Protein AF-A0A076PVE0-F1 (afdb_monomer_lite)

Foldseek 3Di:
DVVVVVVVVVVVVVVVCVVCVVVVVVVVVVVVVVLVVVVVVLVVVVVVVVVVVVCCVPPVVVVLVVLLVCLQVQQDPVQLQVQLVVQLVVLVVVVVVVVVVVCVVCVVVVHDCPDPVNVCVVVVPPCVVVSVVSSNVRSVVRSVVSVVVSVVSNVVSVVVVVVVVVVVVVVVVVVVVSVVVVVVSVVVVVVVVVVVVVPD

Radius of gyration: 41.74 Å; chains: 1; bounding box: 79×34×126 Å

Structure (mmCIF, N/CA/C/O backbone):
data_AF-A0A076PVE0-F1
#
_entry.id   AF-A0A076PVE0-F1
#
loop_
_atom_site.group_PDB
_atom_site.id
_atom_site.type_symbol
_atom_site.label_atom_id
_atom_site.label_alt_id
_atom_site.label_comp_id
_atom_site.label_asym_id
_atom_site.label_entity_id
_atom_site.label_seq_id
_atom_site.pdbx_PDB_ins_code
_atom_site.Cartn_x
_atom_site.Cartn_y
_atom_site.Cartn_z
_atom_site.occupancy
_atom_site.B_iso_or_equiv
_atom_site.auth_seq_id
_atom_site.auth_comp_id
_atom_site.auth_asym_id
_atom_site.auth_atom_id
_atom_site.pdbx_PDB_model_num
ATOM 1 N N . MET A 1 1 ? -50.515 22.140 71.729 1.00 60.06 1 MET A N 1
ATOM 2 C CA . MET A 1 1 ? -50.534 22.616 70.326 1.00 60.06 1 MET A CA 1
ATOM 3 C C . MET A 1 1 ? -49.451 21.972 69.470 1.00 60.06 1 MET A C 1
ATOM 5 O O . MET A 1 1 ? -49.819 21.307 68.517 1.00 60.06 1 MET A O 1
ATOM 9 N N . GLN A 1 2 ? -48.157 22.068 69.806 1.00 61.44 2 GLN A N 1
ATOM 10 C CA . GLN A 1 2 ? -47.077 21.514 68.963 1.00 61.44 2 GLN A CA 1
ATOM 11 C C . GLN A 1 2 ? -47.205 20.000 68.696 1.00 61.44 2 GLN A C 1
ATOM 13 O O . GLN A 1 2 ? -47.213 19.596 67.544 1.00 61.44 2 GLN A O 1
ATOM 18 N N . ALA A 1 3 ? -47.427 19.178 69.730 1.00 69.31 3 ALA A N 1
ATOM 19 C CA . ALA A 1 3 ? -47.548 17.718 69.590 1.00 69.31 3 ALA A CA 1
ATOM 20 C C . ALA A 1 3 ? -48.810 17.236 68.836 1.00 69.31 3 ALA A C 1
ATOM 22 O O . ALA A 1 3 ? -48.834 16.120 68.322 1.00 69.31 3 ALA A O 1
ATOM 23 N N . GLN A 1 4 ? -49.862 18.059 68.779 1.00 69.12 4 GLN A N 1
ATOM 24 C CA . GLN A 1 4 ? -51.090 17.760 68.030 1.00 69.12 4 GLN A CA 1
ATOM 25 C C . GLN A 1 4 ? -50.896 18.038 66.541 1.00 69.12 4 GLN A C 1
ATOM 27 O O . GLN A 1 4 ? -51.183 17.166 65.730 1.00 69.12 4 GLN A O 1
ATOM 32 N N . LEU A 1 5 ? -50.279 19.176 66.210 1.00 75.81 5 LEU A N 1
ATOM 33 C CA . LEU A 1 5 ? -49.866 19.497 64.845 1.00 75.81 5 LEU A CA 1
ATOM 34 C C . LEU A 1 5 ? -48.905 18.431 64.289 1.00 75.81 5 LEU A C 1
ATOM 36 O O . LEU A 1 5 ? -49.019 18.032 63.136 1.00 75.81 5 LEU A O 1
ATOM 40 N N . SER A 1 6 ? -47.995 17.916 65.126 1.00 68.94 6 SER A N 1
ATOM 41 C CA . SER A 1 6 ? -47.096 16.817 64.748 1.00 68.94 6 SER A CA 1
ATOM 42 C C . SER A 1 6 ? -47.841 15.522 64.411 1.00 68.94 6 SER A C 1
ATOM 44 O O . SER A 1 6 ? -47.448 14.818 63.486 1.00 68.94 6 SER A O 1
ATOM 46 N N . LYS A 1 7 ? -48.908 15.190 65.151 1.00 73.44 7 LYS A N 1
ATOM 47 C CA . LYS A 1 7 ? -49.738 14.009 64.867 1.00 73.44 7 LYS A CA 1
ATOM 48 C C . LYS A 1 7 ? -50.552 14.183 63.589 1.00 73.44 7 LYS A C 1
ATOM 50 O O . LYS A 1 7 ? -50.554 13.281 62.763 1.00 73.44 7 LYS A O 1
ATOM 55 N N . GLU A 1 8 ? -51.174 15.343 63.404 1.00 76.94 8 GLU A N 1
ATOM 56 C CA . GLU A 1 8 ? -51.959 15.649 62.202 1.00 76.94 8 GLU A CA 1
ATOM 57 C C . GLU A 1 8 ? -51.092 15.642 60.938 1.00 76.94 8 GLU A C 1
ATOM 59 O O . GLU A 1 8 ? -51.493 15.084 59.920 1.00 76.94 8 GLU A O 1
ATOM 64 N N . GLN A 1 9 ? -49.867 16.172 61.013 1.00 68.50 9 GLN A N 1
ATOM 65 C CA . GLN A 1 9 ? -48.909 16.082 59.908 1.00 68.50 9 GLN A CA 1
ATOM 66 C C . GLN A 1 9 ? -48.500 14.638 59.598 1.00 68.50 9 GLN A C 1
ATOM 68 O O . GLN A 1 9 ? -48.380 14.278 58.429 1.00 68.50 9 GLN A O 1
ATOM 73 N N . LEU A 1 10 ? -48.296 13.804 60.621 1.00 76.88 10 LEU A N 1
ATOM 74 C CA . LEU A 1 10 ? -47.936 12.398 60.435 1.00 76.88 10 LEU A CA 1
ATOM 75 C C . LEU A 1 10 ? -49.085 11.593 59.808 1.00 76.88 10 LEU A C 1
ATOM 77 O O . LEU A 1 10 ? -48.848 10.758 58.938 1.00 76.88 10 LEU A O 1
ATOM 81 N N . ASP A 1 11 ? -50.321 11.831 60.243 1.00 81.69 11 ASP A N 1
ATOM 82 C CA . ASP A 1 11 ? -51.493 11.127 59.721 1.00 81.69 11 ASP A CA 1
ATOM 83 C C . ASP A 1 11 ? -51.826 11.575 58.292 1.00 81.69 11 ASP A C 1
ATOM 85 O O . ASP A 1 11 ? -52.082 10.726 57.438 1.00 81.69 11 ASP A O 1
ATOM 89 N N . TRP A 1 12 ? -51.685 12.870 57.983 1.00 79.75 12 TRP A N 1
ATOM 90 C CA . TRP A 1 12 ? -51.752 13.372 56.608 1.00 79.75 12 TRP A CA 1
ATOM 91 C C . TRP A 1 12 ? -50.670 12.745 55.719 1.00 79.75 12 TRP A C 1
ATOM 93 O O . TRP A 1 12 ? -50.964 12.278 54.619 1.00 79.75 12 TRP A O 1
ATOM 103 N N . ALA A 1 13 ? -49.431 12.647 56.213 1.00 72.12 13 ALA A N 1
ATOM 104 C CA . ALA A 1 13 ? -48.346 12.003 55.479 1.00 72.12 13 ALA A CA 1
ATOM 105 C C . ALA A 1 13 ? -48.643 10.521 55.195 1.00 72.12 13 ALA A C 1
ATOM 107 O O . ALA A 1 13 ? -48.437 10.069 54.073 1.00 72.12 13 ALA A O 1
ATOM 108 N N . LYS A 1 14 ? -49.171 9.765 56.168 1.00 78.69 14 LYS A N 1
ATOM 109 C CA . LYS A 1 14 ? -49.576 8.360 55.969 1.00 78.69 14 LYS A CA 1
ATOM 110 C C . LYS A 1 14 ? -50.716 8.216 54.965 1.00 78.69 14 LYS A C 1
ATOM 112 O O . LYS A 1 14 ? -50.695 7.276 54.174 1.00 78.69 14 LYS A O 1
ATOM 117 N N . GLN A 1 15 ? -51.689 9.125 54.994 1.00 80.81 15 GLN A N 1
ATOM 118 C CA . GLN A 1 15 ? -52.811 9.119 54.061 1.00 80.81 15 GLN A CA 1
ATOM 119 C C . GLN A 1 15 ? -52.330 9.365 52.626 1.00 80.81 15 GLN A C 1
ATOM 121 O O . GLN A 1 15 ? -52.561 8.521 51.765 1.00 80.81 15 GLN A O 1
ATOM 126 N N . ILE A 1 16 ? -51.570 10.440 52.393 1.00 75.19 16 ILE A N 1
ATOM 127 C CA . ILE A 1 16 ? -50.972 10.750 51.083 1.00 75.19 16 ILE A CA 1
ATOM 128 C C . ILE A 1 16 ? -50.079 9.597 50.610 1.00 75.19 16 ILE A C 1
ATOM 130 O O . ILE A 1 16 ? -50.076 9.229 49.437 1.00 75.19 16 ILE A O 1
ATOM 134 N N . TYR A 1 17 ? -49.321 8.989 51.522 1.00 74.88 17 TYR A N 1
ATOM 135 C CA . TYR A 1 17 ? -48.465 7.853 51.211 1.00 74.88 17 TYR A CA 1
ATOM 136 C C . TYR A 1 17 ? -49.270 6.627 50.753 1.00 74.88 17 TYR A C 1
ATOM 138 O O . TYR A 1 17 ? -48.877 5.961 49.796 1.00 74.88 17 TYR A O 1
ATOM 146 N N . GLY A 1 18 ? -50.397 6.335 51.405 1.00 77.50 18 GLY A N 1
ATOM 147 C CA . GLY A 1 18 ? -51.324 5.286 50.980 1.00 77.50 18 GLY A CA 1
ATOM 148 C C . GLY A 1 18 ? -51.983 5.597 49.634 1.00 77.50 18 GLY A C 1
ATOM 149 O O . GLY A 1 18 ? -51.983 4.746 48.752 1.00 77.50 18 GLY A O 1
ATOM 150 N N . GLU A 1 19 ? -52.474 6.825 49.450 1.00 78.88 19 GLU A N 1
ATOM 151 C CA . GLU A 1 19 ? -53.149 7.280 48.222 1.00 78.88 19 GLU A CA 1
ATOM 152 C C . GLU A 1 19 ? -52.217 7.279 46.999 1.00 78.88 19 GLU A C 1
ATOM 154 O O . GLU A 1 19 ? -52.630 6.931 45.898 1.00 78.88 19 GLU A O 1
ATOM 159 N N . THR A 1 20 ? -50.935 7.593 47.191 1.00 78.38 20 THR A N 1
ATOM 160 C CA . THR A 1 20 ? -49.922 7.611 46.117 1.00 78.38 20 THR A CA 1
ATOM 161 C C . THR A 1 20 ? -49.193 6.275 45.940 1.00 78.38 20 THR A C 1
ATOM 163 O O . THR A 1 20 ? -48.214 6.196 45.194 1.00 78.38 20 THR A O 1
ATOM 166 N N . ALA A 1 21 ? -49.599 5.209 46.641 1.00 78.81 21 ALA A N 1
ATOM 167 C CA . ALA A 1 21 ? -48.920 3.913 46.568 1.00 78.81 21 ALA A CA 1
ATOM 168 C C . ALA A 1 21 ? -48.892 3.349 45.134 1.00 78.81 21 ALA A C 1
ATOM 170 O O . ALA A 1 21 ? -47.836 2.911 44.670 1.00 78.81 21 ALA A O 1
ATOM 171 N N . ASP A 1 22 ? -50.012 3.443 44.413 1.00 77.06 22 ASP A N 1
ATOM 172 C CA . ASP A 1 22 ? -50.137 2.948 43.037 1.00 77.06 22 ASP A CA 1
ATOM 173 C C . ASP A 1 22 ? -49.309 3.775 42.044 1.00 77.06 22 ASP A C 1
ATOM 175 O O . ASP A 1 22 ? -48.630 3.219 41.178 1.00 77.06 22 ASP A O 1
ATOM 179 N N . GLU A 1 23 ? -49.283 5.101 42.200 1.00 77.75 23 GLU A N 1
ATOM 180 C CA . GLU A 1 23 ? -48.459 5.992 41.372 1.00 77.75 23 GLU A CA 1
ATOM 181 C C . GLU A 1 23 ? -46.964 5.708 41.555 1.00 77.75 23 GLU A C 1
ATOM 183 O O . GLU A 1 23 ? -46.205 5.666 40.583 1.00 77.75 23 GLU A O 1
ATOM 188 N N . ARG A 1 24 ? -46.528 5.440 42.792 1.00 77.19 24 ARG A N 1
ATOM 189 C CA . ARG A 1 24 ? -45.136 5.075 43.094 1.00 77.19 24 ARG A CA 1
ATOM 190 C C . ARG A 1 24 ? -44.776 3.693 42.557 1.00 77.19 24 ARG A C 1
ATOM 192 O O . ARG A 1 24 ? -43.669 3.512 42.040 1.00 77.19 24 ARG A O 1
ATOM 199 N N . ALA A 1 25 ? -45.699 2.734 42.620 1.00 77.38 25 ALA A N 1
ATOM 200 C CA . ALA A 1 25 ? -45.525 1.425 41.996 1.00 77.38 25 ALA A CA 1
ATOM 201 C C . ALA A 1 25 ? -45.400 1.544 40.464 1.00 77.38 25 ALA A C 1
ATOM 203 O O . ALA A 1 25 ? -44.485 0.964 39.873 1.00 77.38 25 ALA A O 1
ATOM 204 N N . ALA A 1 26 ? -46.245 2.359 39.824 1.00 75.50 26 ALA A N 1
ATOM 205 C CA . ALA A 1 26 ? -46.180 2.634 38.390 1.00 75.50 26 ALA A CA 1
ATOM 206 C C . ALA A 1 26 ? -44.875 3.345 37.991 1.00 75.50 26 ALA A C 1
ATOM 208 O O . ALA A 1 26 ? -44.224 2.939 37.025 1.00 75.50 26 ALA A O 1
ATOM 209 N N . ALA A 1 27 ? -44.444 4.350 38.758 1.00 71.44 27 ALA A N 1
ATOM 210 C CA . ALA A 1 27 ? -43.181 5.050 38.532 1.00 71.44 27 ALA A CA 1
ATOM 211 C C . ALA A 1 27 ? -41.973 4.104 38.646 1.00 71.44 27 ALA A C 1
ATOM 213 O O . ALA A 1 27 ? -41.083 4.134 37.795 1.00 71.44 27 ALA A O 1
ATOM 214 N N . THR A 1 28 ? -41.975 3.209 39.639 1.00 77.00 28 THR A N 1
ATOM 215 C CA . THR A 1 28 ? -40.928 2.188 39.813 1.00 77.00 28 THR A CA 1
ATOM 216 C C . THR A 1 28 ? -40.904 1.209 38.638 1.00 77.00 28 THR A C 1
ATOM 218 O O . THR A 1 28 ? -39.836 0.902 38.110 1.00 77.00 28 THR A O 1
ATOM 221 N N . ALA A 1 29 ? -42.070 0.763 38.164 1.00 77.00 29 ALA A N 1
ATOM 222 C CA . ALA A 1 29 ? -42.166 -0.130 37.011 1.00 77.00 29 ALA A CA 1
ATOM 223 C C . ALA A 1 29 ? -41.678 0.529 35.707 1.00 77.00 29 ALA A C 1
ATOM 225 O O . ALA A 1 29 ? -41.037 -0.125 34.881 1.00 77.00 29 ALA A O 1
ATOM 226 N N . ILE A 1 30 ? -41.955 1.823 35.509 1.00 80.06 30 ILE A N 1
ATOM 227 C CA . ILE A 1 30 ? -41.429 2.592 34.371 1.00 80.06 30 ILE A CA 1
ATOM 228 C C . ILE A 1 30 ? -39.907 2.728 34.485 1.00 80.06 30 ILE A C 1
ATOM 230 O O . ILE A 1 30 ? -39.206 2.495 33.500 1.00 80.06 30 ILE A O 1
ATOM 234 N N . ALA A 1 31 ? -39.389 3.042 35.674 1.00 72.31 31 ALA A N 1
ATOM 235 C CA . ALA A 1 31 ? -37.952 3.143 35.913 1.00 72.31 31 ALA A CA 1
ATOM 236 C C . ALA A 1 31 ? -37.221 1.814 35.640 1.00 72.31 31 ALA A C 1
ATOM 238 O O . ALA A 1 31 ? -36.185 1.826 34.976 1.00 72.31 31 ALA A O 1
ATOM 239 N N . ASP A 1 32 ? -37.781 0.672 36.060 1.00 76.31 32 ASP A N 1
ATOM 240 C CA . ASP A 1 32 ? -37.214 -0.656 35.775 1.00 76.31 32 ASP A CA 1
ATOM 241 C C . ASP A 1 32 ? -37.192 -0.945 34.266 1.00 76.31 32 ASP A C 1
ATOM 243 O O . ASP A 1 32 ? -36.170 -1.362 33.721 1.00 76.31 32 ASP A O 1
ATOM 247 N N . LYS A 1 33 ? -38.280 -0.635 33.545 1.00 76.62 33 LYS A N 1
ATOM 248 C CA . LYS A 1 33 ? -38.327 -0.776 32.077 1.00 76.62 33 LYS A CA 1
ATOM 249 C C . LYS A 1 33 ? -37.279 0.085 31.374 1.00 76.62 33 LYS A C 1
ATOM 251 O O . LYS A 1 33 ? -36.609 -0.399 30.464 1.00 76.62 33 LYS A O 1
ATOM 256 N N . VAL A 1 34 ? -37.125 1.343 31.787 1.00 79.56 34 VAL A N 1
ATOM 257 C CA . VAL A 1 34 ? -36.123 2.254 31.213 1.00 79.56 34 VAL A CA 1
ATOM 258 C C . VAL A 1 34 ? -34.711 1.749 31.506 1.00 79.56 34 VAL A C 1
ATOM 260 O O . VAL A 1 34 ? -33.887 1.701 30.596 1.00 79.56 34 VAL A O 1
ATOM 263 N N . SER A 1 35 ? -34.438 1.312 32.737 1.00 73.75 35 SER A N 1
ATOM 264 C CA . SER A 1 35 ? -33.134 0.761 33.117 1.00 73.75 35 SER A CA 1
ATOM 265 C C . SER A 1 35 ? -32.791 -0.500 32.315 1.00 73.75 35 SER A C 1
ATOM 267 O O . SER A 1 35 ? -31.699 -0.596 31.755 1.00 73.75 35 SER A O 1
ATOM 269 N N . ARG A 1 36 ? -33.746 -1.427 32.158 1.00 77.12 36 ARG A N 1
ATOM 270 C CA . ARG A 1 36 ? -33.589 -2.622 31.313 1.00 77.12 36 ARG A CA 1
ATOM 271 C C . ARG A 1 36 ? -33.319 -2.264 29.858 1.00 77.12 36 ARG A C 1
ATOM 273 O O . ARG A 1 36 ? -32.380 -2.795 29.277 1.00 77.12 36 ARG A O 1
ATOM 280 N N . SER A 1 37 ? -34.081 -1.328 29.294 1.00 75.62 37 SER A N 1
ATOM 281 C CA . SER A 1 37 ? -33.881 -0.867 27.916 1.00 75.62 37 SER A CA 1
ATOM 282 C C . SER A 1 37 ? -32.495 -0.239 27.715 1.00 75.62 37 SER A C 1
ATOM 284 O O . SER A 1 37 ? -31.833 -0.516 26.715 1.00 75.62 37 SER A O 1
ATOM 286 N N . GLN A 1 38 ? -32.008 0.543 28.683 1.00 72.69 38 GLN A N 1
ATOM 287 C CA . GLN A 1 38 ? -30.655 1.105 28.648 1.00 72.69 38 GLN A CA 1
ATOM 288 C C . GLN A 1 38 ? -29.572 0.019 28.731 1.00 72.69 38 GLN A C 1
ATOM 290 O O . GLN A 1 38 ? -28.587 0.086 27.995 1.00 72.69 38 GLN A O 1
ATOM 295 N N . LEU A 1 39 ? -29.753 -0.994 29.584 1.00 80.25 39 LEU A N 1
ATOM 296 C CA . LEU A 1 39 ? -28.833 -2.132 29.682 1.00 80.25 39 LEU A CA 1
ATOM 297 C C . LEU A 1 39 ? -28.822 -2.973 28.401 1.00 80.25 39 LEU A C 1
ATOM 299 O O . LEU A 1 39 ? -27.758 -3.369 27.933 1.00 80.25 39 LEU A O 1
ATOM 303 N N . GLU A 1 40 ? -29.982 -3.230 27.803 1.00 81.62 40 GLU A N 1
ATOM 304 C CA . GLU A 1 40 ? -30.092 -3.935 26.524 1.00 81.62 40 GLU A CA 1
ATOM 305 C C . GLU A 1 40 ? -29.401 -3.167 25.396 1.00 81.62 40 GLU A C 1
ATOM 307 O O . GLU A 1 40 ? -28.633 -3.760 24.635 1.00 81.62 40 GLU A O 1
ATOM 312 N N . ALA A 1 41 ? -29.599 -1.847 25.331 1.00 75.62 41 ALA A N 1
ATOM 313 C CA . ALA A 1 41 ? -28.915 -0.989 24.373 1.00 75.62 41 ALA A CA 1
ATOM 314 C C . ALA A 1 41 ? -27.388 -1.025 24.564 1.00 75.62 41 ALA A C 1
ATOM 316 O O . ALA A 1 41 ? -26.657 -1.193 23.588 1.00 75.62 41 ALA A O 1
ATOM 317 N N . GLN A 1 42 ? -26.897 -0.954 25.809 1.00 76.00 42 GLN A N 1
ATOM 318 C CA . GLN A 1 42 ? -25.465 -1.104 26.108 1.00 76.00 42 GLN A CA 1
ATOM 319 C C . GLN A 1 42 ? -24.931 -2.478 25.686 1.00 76.00 42 GLN A C 1
ATOM 321 O O . GLN A 1 42 ? -23.877 -2.570 25.059 1.00 76.00 42 GLN A O 1
ATOM 326 N N . ASN A 1 43 ? -25.663 -3.551 25.981 1.00 77.62 43 ASN A N 1
ATOM 327 C CA . ASN A 1 43 ? -25.267 -4.905 25.600 1.00 77.62 43 ASN A CA 1
ATOM 328 C C . ASN A 1 43 ? -25.205 -5.080 24.079 1.00 77.62 43 ASN A C 1
ATOM 330 O O . ASN A 1 43 ? -24.288 -5.729 23.574 1.00 77.62 43 ASN A O 1
ATOM 334 N N . LEU A 1 44 ? -26.152 -4.498 23.338 1.00 78.75 44 LEU A N 1
ATOM 335 C CA . LEU A 1 44 ? -26.131 -4.506 21.878 1.00 78.75 44 LEU A CA 1
ATOM 336 C C . LEU A 1 44 ? -24.928 -3.724 21.340 1.00 78.75 44 LEU A C 1
ATOM 338 O O . LEU A 1 44 ? -24.200 -4.247 20.498 1.00 78.75 44 LEU A O 1
ATOM 342 N N . GLN A 1 45 ? -24.681 -2.521 21.865 1.00 73.25 45 GLN A N 1
ATOM 343 C CA . GLN A 1 45 ? -23.524 -1.699 21.504 1.00 73.25 45 GLN A CA 1
ATOM 344 C C . GLN A 1 45 ? -22.211 -2.475 21.700 1.00 73.25 45 GLN A C 1
ATOM 346 O O . GLN A 1 45 ? -21.365 -2.4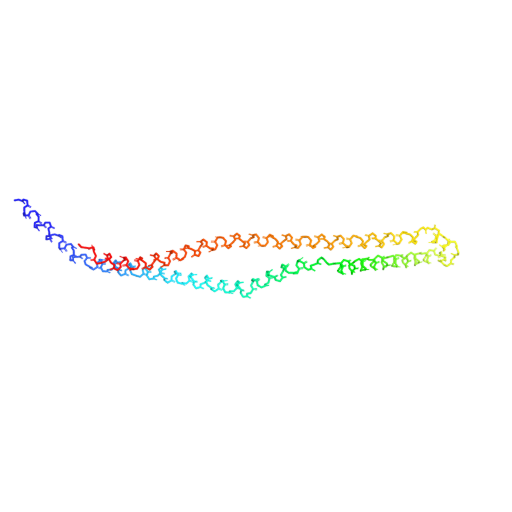94 20.807 1.00 73.25 45 GLN A O 1
ATOM 351 N N . ASN A 1 46 ? -22.071 -3.173 22.832 1.00 74.00 46 ASN A N 1
ATOM 352 C CA . ASN A 1 46 ? -20.895 -3.986 23.144 1.00 74.00 46 ASN A CA 1
ATOM 353 C C . ASN A 1 46 ? -20.721 -5.152 22.163 1.00 74.00 46 ASN A C 1
ATOM 355 O O . ASN A 1 46 ? -19.615 -5.385 21.681 1.00 74.00 46 ASN A O 1
ATOM 359 N N . LYS A 1 47 ? -21.807 -5.857 21.818 1.00 77.62 47 LYS A N 1
ATOM 360 C CA . LYS A 1 47 ? -21.769 -6.951 20.832 1.00 77.62 47 LYS A CA 1
ATOM 361 C C . LYS A 1 47 ? -21.368 -6.462 19.443 1.00 77.62 47 LYS A C 1
ATOM 363 O O . LYS A 1 47 ? -20.543 -7.096 18.795 1.00 77.62 47 LYS A O 1
ATOM 368 N N . VAL A 1 48 ? -21.926 -5.337 18.995 1.00 74.75 48 VAL A N 1
ATOM 369 C CA . VAL A 1 48 ? -21.578 -4.733 17.699 1.00 74.75 48 VAL A CA 1
ATOM 370 C C . VAL A 1 48 ? -20.113 -4.301 17.684 1.00 74.75 48 VAL A C 1
ATOM 372 O O . VAL A 1 48 ? -19.407 -4.574 16.716 1.00 74.75 48 VAL A O 1
ATOM 375 N N . ALA A 1 49 ? -19.631 -3.692 18.770 1.00 73.75 49 ALA A N 1
ATOM 376 C CA . ALA A 1 49 ? -18.227 -3.317 18.905 1.00 73.75 49 ALA A CA 1
ATOM 377 C C . ALA A 1 49 ? -17.295 -4.541 18.867 1.00 73.75 49 ALA A C 1
ATOM 379 O O . ALA A 1 49 ? -16.267 -4.506 18.192 1.00 73.75 49 ALA A O 1
ATOM 380 N N . GLN A 1 50 ? -17.667 -5.636 19.538 1.00 74.75 50 GLN A N 1
ATOM 381 C CA . GLN A 1 50 ? -16.896 -6.878 19.535 1.00 74.75 50 GLN A CA 1
ATOM 382 C C . GLN A 1 50 ? -16.854 -7.527 18.146 1.00 74.75 50 GLN A C 1
ATOM 384 O O . GLN A 1 50 ? -15.770 -7.843 17.662 1.00 74.75 50 GLN A O 1
ATOM 389 N N . ALA A 1 51 ? -18.001 -7.647 17.471 1.00 77.94 51 ALA A N 1
ATOM 390 C CA . ALA A 1 51 ? -18.068 -8.176 16.109 1.00 77.94 51 ALA A CA 1
ATOM 391 C C . ALA A 1 51 ? -17.250 -7.323 15.124 1.00 77.94 51 ALA A C 1
ATOM 393 O O . ALA A 1 51 ? -16.521 -7.856 14.290 1.00 77.94 51 ALA A O 1
ATOM 394 N N . GLY A 1 52 ? -17.309 -5.993 15.257 1.00 76.44 52 GLY A N 1
ATOM 395 C CA . GLY A 1 52 ? -16.483 -5.082 14.465 1.00 76.44 52 GLY A CA 1
ATOM 396 C C . GLY A 1 52 ? -14.983 -5.254 14.726 1.00 76.44 52 GLY A C 1
ATOM 397 O O . GLY A 1 52 ? -14.183 -5.195 13.794 1.00 76.44 52 GLY A O 1
ATOM 398 N N . TYR A 1 53 ? -14.584 -5.512 15.975 1.00 75.88 53 TYR A N 1
ATOM 399 C CA . TYR A 1 53 ? -13.190 -5.798 16.321 1.00 75.88 53 TYR A CA 1
ATOM 400 C C . TYR A 1 53 ? -12.711 -7.142 15.751 1.00 75.88 53 TYR A C 1
ATOM 402 O O . TYR A 1 53 ? -11.587 -7.246 15.253 1.00 75.88 53 TYR A O 1
ATOM 410 N N . GLU A 1 54 ? -13.558 -8.168 15.785 1.00 79.06 54 GLU A N 1
ATOM 411 C CA . GLU A 1 54 ? -13.269 -9.479 15.196 1.00 79.06 54 GLU A CA 1
ATOM 412 C C . GLU A 1 54 ? -13.116 -9.394 13.671 1.00 79.06 54 GLU A C 1
ATOM 414 O O . GLU A 1 54 ? -12.131 -9.897 13.127 1.00 79.06 54 GLU A O 1
ATOM 419 N N . ASP A 1 55 ? -14.010 -8.689 12.974 1.00 80.44 55 ASP A N 1
ATOM 420 C CA . ASP A 1 55 ? -13.894 -8.478 11.524 1.00 80.44 55 ASP A CA 1
ATOM 421 C C . ASP A 1 55 ? -12.655 -7.638 11.166 1.00 80.44 55 ASP A C 1
ATOM 423 O O . ASP A 1 55 ? -11.887 -7.977 10.261 1.00 80.44 55 ASP A O 1
ATOM 427 N N . TYR A 1 56 ? -12.364 -6.589 11.945 1.00 82.31 56 TYR A N 1
ATOM 428 C CA . TYR A 1 56 ? -11.133 -5.813 11.783 1.00 82.31 56 TYR A CA 1
ATOM 429 C C . TYR A 1 56 ? -9.879 -6.684 11.926 1.00 82.31 56 TYR A C 1
ATOM 431 O O . TYR A 1 56 ? -8.981 -6.631 11.084 1.00 82.31 56 TYR A O 1
ATOM 439 N N . THR A 1 57 ? -9.799 -7.501 12.976 1.00 80.31 57 THR A N 1
ATOM 440 C CA . THR A 1 57 ? -8.604 -8.309 13.261 1.00 80.31 57 THR A CA 1
ATOM 441 C C . THR A 1 57 ? -8.419 -9.489 12.310 1.00 80.31 57 THR A C 1
ATOM 443 O O . THR A 1 57 ? -7.270 -9.831 12.017 1.00 80.31 57 THR A O 1
ATOM 446 N N . SER A 1 58 ? -9.508 -10.085 11.819 1.00 84.06 58 SER A N 1
ATOM 447 C CA . SER A 1 58 ? -9.478 -11.251 10.928 1.00 84.06 58 SER A CA 1
ATOM 448 C C . SER A 1 58 ? -9.385 -10.889 9.444 1.00 84.06 58 SER A C 1
ATOM 450 O O . SER A 1 58 ? -8.652 -11.552 8.711 1.00 84.06 58 SER A O 1
ATOM 452 N N . THR A 1 59 ? -10.056 -9.823 9.004 1.00 84.44 59 THR A N 1
ATOM 453 C CA . THR A 1 59 ? -10.133 -9.441 7.588 1.00 84.44 59 THR A CA 1
ATOM 454 C C . THR A 1 59 ? -9.181 -8.288 7.276 1.00 84.44 59 THR A C 1
ATOM 456 O O . THR A 1 59 ? -8.232 -8.433 6.500 1.00 84.44 59 THR A O 1
ATOM 459 N N . TYR A 1 60 ? -9.401 -7.130 7.899 1.00 83.62 60 TYR A N 1
ATOM 460 C CA . TYR A 1 60 ? -8.760 -5.881 7.479 1.00 83.62 60 TYR A CA 1
ATOM 461 C C . TYR A 1 60 ? -7.300 -5.783 7.919 1.00 83.62 60 TYR A C 1
ATOM 463 O O . TYR A 1 60 ? -6.443 -5.412 7.119 1.00 83.62 60 TYR A O 1
ATOM 471 N N . ARG A 1 61 ? -6.973 -6.203 9.145 1.00 86.06 61 ARG A N 1
ATOM 472 C CA . ARG A 1 61 ? -5.604 -6.129 9.675 1.00 86.06 61 ARG A CA 1
ATOM 473 C C . ARG A 1 61 ? -4.611 -6.945 8.848 1.00 86.06 61 ARG A C 1
ATOM 475 O O . ARG A 1 61 ? -3.469 -6.528 8.666 1.00 86.06 61 ARG A O 1
ATOM 482 N N . LEU A 1 62 ? -5.032 -8.098 8.326 1.00 88.56 62 LEU A N 1
ATOM 483 C CA . LEU A 1 62 ? -4.188 -8.917 7.451 1.00 88.56 62 LEU A CA 1
ATOM 484 C C . LEU A 1 62 ? -3.945 -8.242 6.097 1.00 88.56 62 LEU A C 1
ATOM 486 O O . LEU A 1 62 ? -2.836 -8.316 5.568 1.00 88.56 62 LEU A O 1
ATOM 490 N N . LEU A 1 63 ? -4.956 -7.569 5.542 1.00 88.88 63 LEU A N 1
ATOM 491 C CA . LEU A 1 63 ? -4.809 -6.794 4.309 1.00 88.88 63 LEU A CA 1
ATOM 492 C C . LEU A 1 63 ? -3.864 -5.604 4.510 1.00 88.88 63 LEU A C 1
ATOM 494 O O . LEU A 1 63 ? -2.974 -5.398 3.689 1.00 88.88 63 LEU A O 1
ATOM 498 N N . GLU A 1 64 ? -3.994 -4.878 5.623 1.00 88.12 64 GLU A N 1
ATOM 499 C CA . GLU A 1 64 ? -3.094 -3.776 5.989 1.00 88.12 64 GLU A CA 1
ATOM 500 C C . GLU A 1 64 ? -1.639 -4.257 6.107 1.00 88.12 64 GLU A C 1
ATOM 502 O O . GLU A 1 64 ? -0.734 -3.649 5.537 1.00 88.12 64 GLU A O 1
ATOM 507 N N . GLN A 1 65 ? -1.401 -5.387 6.782 1.00 89.94 65 GLN A N 1
ATOM 508 C CA . GLN A 1 65 ? -0.061 -5.976 6.912 1.00 89.94 65 GLN A CA 1
ATOM 509 C C . GLN A 1 65 ? 0.537 -6.371 5.559 1.00 89.94 65 GLN A C 1
ATOM 511 O O . GLN A 1 65 ? 1.707 -6.081 5.299 1.00 89.94 65 GLN A O 1
ATOM 516 N N . LYS A 1 66 ? -0.258 -7.002 4.687 1.00 91.12 66 LYS A N 1
ATOM 517 C CA . LYS A 1 66 ? 0.180 -7.347 3.328 1.00 91.12 66 LYS A CA 1
ATOM 518 C C . LYS A 1 66 ? 0.511 -6.104 2.513 1.00 91.12 66 LYS A C 1
ATOM 520 O O . LYS A 1 66 ? 1.554 -6.076 1.876 1.00 91.12 66 LYS A O 1
ATOM 525 N N . LEU A 1 67 ? -0.308 -5.057 2.591 1.00 90.25 67 LEU A N 1
ATOM 526 C CA . LEU A 1 67 ? -0.057 -3.804 1.880 1.00 90.25 67 LEU A CA 1
ATOM 527 C C . LEU A 1 67 ? 1.261 -3.150 2.320 1.00 90.25 67 LEU A C 1
ATOM 529 O O . LEU A 1 67 ? 2.022 -2.664 1.484 1.00 90.25 67 LEU A O 1
ATOM 533 N N . VAL A 1 68 ? 1.555 -3.164 3.624 1.00 91.69 68 VAL A N 1
ATOM 534 C CA . VAL A 1 68 ? 2.832 -2.670 4.161 1.00 91.69 68 VAL A CA 1
ATOM 535 C C . VAL A 1 68 ? 4.000 -3.516 3.650 1.00 91.69 68 VAL A C 1
ATOM 537 O O . VAL A 1 68 ? 5.008 -2.956 3.216 1.00 91.69 68 VAL A O 1
ATOM 540 N N . ALA A 1 69 ? 3.868 -4.844 3.660 1.00 92.62 69 ALA A N 1
ATOM 541 C CA . ALA A 1 69 ? 4.895 -5.747 3.145 1.00 92.62 69 ALA A CA 1
ATOM 542 C C . ALA A 1 69 ? 5.144 -5.529 1.641 1.00 92.62 69 ALA A C 1
ATOM 544 O O . ALA A 1 69 ? 6.291 -5.391 1.219 1.00 92.62 69 ALA A O 1
ATOM 545 N N . ASP A 1 70 ? 4.081 -5.396 0.847 1.00 92.00 70 ASP A N 1
ATOM 546 C CA . ASP A 1 70 ? 4.159 -5.117 -0.588 1.00 92.00 70 ASP A CA 1
ATOM 547 C C . ASP A 1 70 ? 4.810 -3.759 -0.867 1.00 92.00 70 ASP A C 1
ATOM 549 O O . ASP A 1 70 ? 5.594 -3.626 -1.806 1.00 92.00 70 ASP A O 1
ATOM 553 N N . ALA A 1 71 ? 4.518 -2.742 -0.049 1.00 92.62 71 ALA A N 1
ATOM 554 C CA . ALA A 1 71 ? 5.155 -1.433 -0.148 1.00 92.62 71 ALA A CA 1
ATOM 555 C C . ALA A 1 71 ? 6.659 -1.498 0.169 1.00 92.62 71 ALA A C 1
ATOM 557 O O . ALA A 1 71 ? 7.454 -0.845 -0.509 1.00 92.62 71 ALA A O 1
ATOM 558 N N . GLN A 1 72 ? 7.061 -2.294 1.165 1.00 91.06 72 GLN A N 1
ATOM 559 C CA . GLN A 1 72 ? 8.470 -2.513 1.512 1.00 91.06 72 GLN A CA 1
ATOM 560 C C . GLN A 1 72 ? 9.219 -3.289 0.424 1.00 91.06 72 GLN A C 1
ATOM 562 O O . GLN A 1 72 ? 10.358 -2.951 0.110 1.00 91.06 72 GLN A O 1
ATOM 567 N N . ALA A 1 73 ? 8.572 -4.288 -0.176 1.00 93.12 73 ALA A N 1
ATOM 568 C CA . ALA A 1 73 ? 9.143 -5.129 -1.223 1.00 93.12 73 ALA A CA 1
ATOM 569 C C . ALA A 1 73 ? 8.990 -4.544 -2.640 1.00 93.12 73 ALA A C 1
ATOM 571 O O . ALA A 1 73 ? 9.408 -5.173 -3.610 1.00 93.12 73 ALA A O 1
ATOM 572 N N . TYR A 1 74 ? 8.369 -3.366 -2.796 1.00 93.19 74 TYR A N 1
ATOM 573 C CA . TYR A 1 74 ? 8.054 -2.831 -4.120 1.00 93.19 74 TYR A CA 1
ATOM 574 C C . TYR A 1 74 ? 9.300 -2.456 -4.922 1.00 93.19 74 TYR A C 1
ATOM 576 O O . TYR A 1 74 ? 9.356 -2.694 -6.126 1.00 93.19 74 TYR A O 1
ATOM 584 N N . ASP A 1 75 ? 10.253 -1.813 -4.259 1.00 93.38 75 ASP A N 1
ATOM 585 C CA . ASP A 1 75 ? 11.390 -1.153 -4.881 1.00 93.38 75 ASP A CA 1
ATOM 586 C C . ASP A 1 75 ? 12.640 -2.036 -4.807 1.00 93.38 75 ASP A C 1
ATOM 588 O O . ASP A 1 75 ? 13.465 -1.897 -3.903 1.00 93.38 75 ASP A O 1
ATOM 592 N N . THR A 1 76 ? 12.749 -2.984 -5.739 1.00 94.62 76 THR A N 1
ATOM 593 C CA . THR A 1 76 ? 13.866 -3.935 -5.809 1.00 94.62 76 THR A CA 1
ATOM 594 C C . THR A 1 76 ? 14.764 -3.660 -7.017 1.00 94.62 76 THR A C 1
ATOM 596 O O . THR A 1 76 ? 14.267 -3.217 -8.062 1.00 94.62 76 THR A O 1
ATOM 599 N N . PRO A 1 77 ? 16.077 -3.954 -6.929 1.00 92.44 77 PRO A N 1
ATOM 600 C CA . PRO A 1 77 ? 16.981 -3.877 -8.077 1.00 92.44 77 PRO A CA 1
ATOM 601 C C . PRO A 1 77 ? 16.469 -4.670 -9.284 1.00 92.44 77 PRO A C 1
ATOM 603 O O . PRO A 1 77 ? 16.539 -4.193 -10.415 1.00 92.44 77 PRO A O 1
ATOM 606 N N . GLU A 1 78 ? 15.884 -5.843 -9.043 1.00 94.12 78 GLU A N 1
ATOM 607 C CA . GLU A 1 78 ? 15.344 -6.724 -10.076 1.00 94.12 78 GLU A CA 1
ATOM 608 C C . GLU A 1 78 ? 14.146 -6.087 -10.784 1.00 94.12 78 GLU A C 1
ATOM 610 O O . GLU A 1 78 ? 14.076 -6.115 -12.012 1.00 94.12 78 GLU A O 1
ATOM 615 N N . ARG A 1 79 ? 13.220 -5.461 -10.040 1.00 93.38 79 ARG A N 1
ATOM 616 C CA . ARG A 1 79 ? 12.076 -4.768 -10.647 1.00 93.38 79 ARG A CA 1
ATOM 617 C C . ARG A 1 79 ? 12.520 -3.531 -11.418 1.00 93.38 79 ARG A C 1
ATOM 619 O O . ARG A 1 79 ? 12.033 -3.315 -12.524 1.00 93.38 79 ARG A O 1
ATOM 626 N N . ARG A 1 80 ? 13.455 -2.742 -10.879 1.00 93.88 80 ARG A N 1
ATOM 627 C CA . ARG A 1 80 ? 14.029 -1.592 -11.598 1.00 93.88 80 ARG A CA 1
ATOM 628 C C . ARG A 1 80 ? 14.670 -2.030 -12.912 1.00 93.88 80 ARG A C 1
ATOM 630 O O . ARG A 1 80 ? 14.426 -1.404 -13.938 1.00 93.88 80 ARG A O 1
ATOM 637 N N . ALA A 1 81 ? 15.449 -3.112 -12.892 1.00 93.56 81 ALA A N 1
ATOM 638 C CA . ALA A 1 81 ? 16.083 -3.661 -14.086 1.00 93.56 81 ALA A CA 1
ATOM 639 C C . ALA A 1 81 ? 15.055 -4.194 -15.098 1.00 93.56 81 ALA A C 1
ATOM 641 O O . ALA A 1 81 ? 15.192 -3.936 -16.294 1.00 93.56 81 ALA A O 1
ATOM 642 N N . ALA A 1 82 ? 14.012 -4.887 -14.633 1.00 94.00 82 ALA A N 1
ATOM 643 C CA . ALA A 1 82 ? 12.932 -5.375 -15.487 1.00 94.00 82 ALA A CA 1
ATOM 644 C C . ALA A 1 82 ? 12.181 -4.221 -16.175 1.00 94.00 82 ALA A C 1
ATOM 646 O O . ALA A 1 82 ? 11.998 -4.250 -17.391 1.00 94.00 82 ALA A O 1
ATOM 647 N N . GLU A 1 83 ? 11.825 -3.173 -15.429 1.00 93.38 83 GLU A N 1
ATOM 648 C CA . GLU A 1 83 ? 11.123 -2.007 -15.977 1.00 93.38 83 GLU A CA 1
ATOM 649 C C . GLU A 1 83 ? 12.020 -1.195 -16.924 1.00 93.38 83 GLU A C 1
ATOM 651 O O . GLU A 1 83 ? 11.585 -0.728 -17.976 1.00 93.38 83 GLU A O 1
ATOM 656 N N . ALA A 1 84 ? 13.311 -1.077 -16.604 1.00 91.88 84 ALA A N 1
ATOM 657 C CA . ALA A 1 84 ? 14.301 -0.457 -17.479 1.00 91.88 84 ALA A CA 1
ATOM 658 C C . ALA A 1 84 ? 14.447 -1.197 -18.817 1.00 91.88 84 ALA A C 1
ATOM 660 O O . ALA A 1 84 ? 14.576 -0.566 -19.874 1.00 91.88 84 ALA A 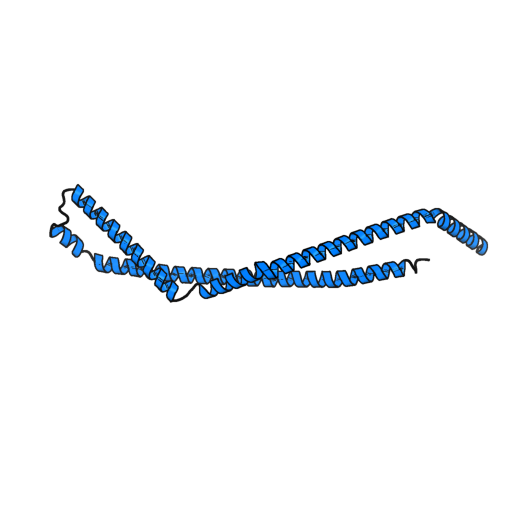O 1
ATOM 661 N N . ALA A 1 85 ? 14.429 -2.532 -18.776 1.00 90.25 85 ALA A N 1
ATOM 662 C CA . ALA A 1 85 ? 14.470 -3.371 -19.965 1.00 90.25 85 ALA A CA 1
ATOM 663 C C . ALA A 1 85 ? 13.191 -3.213 -20.800 1.00 90.25 85 ALA A C 1
ATOM 665 O O . ALA A 1 85 ? 13.290 -3.013 -22.012 1.00 90.25 85 ALA A O 1
ATOM 666 N N . ALA A 1 86 ? 12.017 -3.219 -20.158 1.00 86.50 86 ALA A N 1
ATOM 667 C CA . ALA A 1 86 ? 10.733 -2.987 -20.818 1.00 86.50 86 ALA A CA 1
ATOM 668 C C . ALA A 1 86 ? 10.697 -1.617 -21.517 1.00 86.50 86 ALA A C 1
ATOM 670 O O . ALA A 1 86 ? 10.483 -1.545 -22.726 1.00 86.50 86 ALA A O 1
ATOM 671 N N . ALA A 1 87 ? 11.058 -0.543 -20.810 1.00 87.31 87 ALA A N 1
ATOM 672 C CA . ALA A 1 87 ? 11.110 0.804 -21.378 1.00 87.31 87 ALA A CA 1
ATOM 673 C C . ALA A 1 87 ? 12.109 0.920 -22.547 1.00 87.31 87 ALA A C 1
ATOM 675 O O . ALA A 1 87 ? 11.862 1.617 -23.535 1.00 87.31 87 ALA A O 1
ATOM 676 N N . SER A 1 88 ? 13.242 0.216 -22.472 1.00 83.19 88 SER A N 1
ATOM 677 C CA . SER A 1 88 ? 14.213 0.166 -23.574 1.00 83.19 88 SER A CA 1
ATOM 678 C C . SER A 1 88 ? 13.656 -0.548 -24.810 1.00 83.19 88 SER A C 1
ATOM 680 O O . SER A 1 88 ? 13.922 -0.115 -25.937 1.00 83.19 88 SER A O 1
ATOM 682 N N . ALA A 1 89 ? 12.889 -1.623 -24.608 1.00 81.44 89 ALA A N 1
ATOM 683 C CA . ALA A 1 89 ? 12.227 -2.374 -25.672 1.00 81.44 89 ALA A CA 1
ATOM 684 C C . ALA A 1 89 ? 11.081 -1.575 -26.317 1.00 81.44 89 ALA A C 1
ATOM 686 O O . ALA A 1 89 ? 10.922 -1.599 -27.541 1.00 81.44 89 ALA A O 1
ATOM 687 N N . ASP A 1 90 ? 10.340 -0.790 -25.535 1.00 77.88 90 ASP A N 1
ATOM 688 C CA . ASP A 1 90 ? 9.300 0.105 -26.053 1.00 77.88 90 ASP A CA 1
ATOM 689 C C . ASP A 1 90 ? 9.895 1.184 -26.957 1.00 77.88 90 ASP A C 1
ATOM 691 O O . ASP A 1 90 ? 9.411 1.416 -28.070 1.00 77.88 90 ASP A O 1
ATOM 695 N N . VAL A 1 91 ? 11.009 1.794 -26.536 1.00 80.81 91 VAL A N 1
ATOM 696 C CA . VAL A 1 91 ? 11.748 2.760 -27.361 1.00 80.81 91 VAL A CA 1
ATOM 697 C C . VAL A 1 91 ? 12.228 2.113 -28.659 1.00 80.81 91 VAL A C 1
ATOM 699 O O . VAL A 1 91 ? 12.097 2.703 -29.733 1.00 80.81 91 VAL A O 1
ATOM 702 N N . GLU A 1 92 ? 12.752 0.888 -28.595 1.00 77.88 92 GLU A N 1
ATOM 703 C CA . GLU A 1 92 ? 13.155 0.133 -29.782 1.00 77.88 92 GLU A CA 1
ATOM 704 C C . GLU A 1 92 ? 11.997 -0.104 -30.752 1.00 77.88 92 GLU A C 1
ATOM 706 O O . GLU A 1 92 ? 12.140 0.162 -31.950 1.00 77.88 92 GLU A O 1
ATOM 711 N N . THR A 1 93 ? 10.848 -0.523 -30.230 1.00 77.31 93 THR A N 1
ATOM 712 C CA . THR A 1 93 ? 9.625 -0.752 -31.002 1.00 77.31 93 THR A CA 1
ATOM 713 C C . THR A 1 93 ? 9.134 0.542 -31.653 1.00 77.31 93 THR A C 1
ATOM 715 O O . THR A 1 93 ? 8.860 0.561 -32.855 1.00 77.31 93 THR A O 1
ATOM 718 N N . CYS A 1 94 ? 9.124 1.656 -30.913 1.00 75.56 94 CYS A N 1
ATOM 719 C CA . CYS A 1 94 ? 8.770 2.978 -31.436 1.00 75.56 94 CYS A CA 1
ATOM 720 C C . CYS A 1 94 ? 9.699 3.407 -32.578 1.00 75.56 94 CYS A C 1
ATOM 722 O O . CYS A 1 94 ? 9.251 3.859 -33.633 1.00 75.56 94 CYS A O 1
ATOM 724 N N . ILE A 1 95 ? 11.010 3.225 -32.404 1.00 79.69 95 ILE A N 1
ATOM 725 C CA . ILE A 1 95 ? 11.995 3.565 -33.433 1.00 79.69 95 ILE A CA 1
ATOM 726 C C . ILE A 1 95 ? 11.842 2.665 -34.669 1.00 79.69 95 ILE A C 1
ATOM 728 O O . ILE A 1 95 ? 11.997 3.142 -35.797 1.00 79.69 95 ILE A O 1
ATOM 732 N N . ALA A 1 96 ? 11.571 1.371 -34.488 1.00 76.31 96 ALA A N 1
ATOM 733 C CA . ALA A 1 96 ? 11.338 0.439 -35.588 1.00 76.31 96 ALA A CA 1
ATOM 734 C C . ALA A 1 96 ? 10.073 0.810 -36.379 1.00 76.31 96 ALA A C 1
ATOM 736 O O . ALA A 1 96 ? 10.116 0.874 -37.611 1.00 76.31 96 ALA A O 1
ATOM 737 N N . ALA A 1 97 ? 8.986 1.148 -35.683 1.00 72.81 97 ALA A N 1
ATOM 738 C CA . ALA A 1 97 ? 7.750 1.627 -36.292 1.00 72.81 97 ALA A CA 1
ATOM 739 C C . ALA A 1 97 ? 7.972 2.921 -37.092 1.00 72.81 97 ALA A C 1
ATOM 741 O O . ALA A 1 97 ? 7.554 3.005 -38.251 1.00 72.81 97 ALA A O 1
ATOM 742 N N . GLN A 1 98 ? 8.707 3.885 -36.523 1.00 76.62 98 GLN A N 1
ATOM 743 C CA . GLN A 1 98 ? 9.043 5.140 -37.199 1.00 76.62 98 GLN A CA 1
ATOM 744 C C . GLN A 1 98 ? 9.873 4.893 -38.461 1.00 76.62 98 GLN A C 1
ATOM 746 O O . GLN A 1 98 ? 9.569 5.444 -39.517 1.00 76.62 98 GLN A O 1
ATOM 751 N N . ARG A 1 99 ? 10.882 4.014 -38.388 1.00 78.88 99 ARG A N 1
ATOM 752 C CA . ARG A 1 99 ? 11.679 3.622 -39.561 1.00 78.88 99 ARG A CA 1
ATOM 753 C C . ARG A 1 99 ? 10.809 3.027 -40.664 1.00 78.88 99 ARG A C 1
ATOM 755 O O . ARG A 1 99 ? 10.940 3.438 -41.814 1.00 78.88 99 ARG A O 1
ATOM 762 N N . GLY A 1 100 ? 9.906 2.110 -40.320 1.00 77.44 100 GLY A N 1
ATOM 763 C CA . GLY A 1 100 ? 8.979 1.517 -41.284 1.00 77.44 100 GLY A CA 1
ATOM 764 C C . GLY A 1 100 ? 8.039 2.549 -41.916 1.00 77.44 100 GLY A C 1
ATOM 765 O O . GLY A 1 100 ? 7.772 2.487 -43.115 1.00 77.44 100 GLY A O 1
ATOM 766 N N . ALA A 1 101 ? 7.562 3.527 -41.141 1.00 76.12 101 ALA A N 1
ATOM 767 C CA . ALA A 1 101 ? 6.734 4.617 -41.654 1.00 76.12 101 ALA A CA 1
ATOM 768 C C . ALA A 1 101 ? 7.510 5.524 -42.623 1.00 76.12 101 ALA A C 1
ATOM 770 O O . ALA A 1 101 ? 7.013 5.819 -43.710 1.00 76.12 101 ALA A O 1
ATOM 771 N N . THR A 1 102 ? 8.743 5.907 -42.273 1.00 79.50 102 THR A N 1
ATOM 772 C CA . THR A 1 102 ? 9.612 6.711 -43.143 1.00 79.50 102 THR A CA 1
ATOM 773 C C . THR A 1 102 ? 9.958 5.976 -44.438 1.00 79.50 102 THR A C 1
ATOM 775 O O . THR A 1 102 ? 9.892 6.584 -45.502 1.00 79.50 102 THR A O 1
ATOM 778 N N . MET A 1 103 ? 10.264 4.673 -44.386 1.00 80.50 103 MET A N 1
ATOM 779 C CA . MET A 1 103 ? 10.532 3.871 -45.591 1.00 80.50 103 MET A CA 1
ATOM 780 C C . MET A 1 103 ? 9.332 3.854 -46.541 1.00 80.50 103 MET A C 1
ATOM 782 O O . MET A 1 103 ? 9.482 4.212 -47.705 1.00 80.50 103 MET A O 1
ATOM 786 N N . ARG A 1 104 ? 8.125 3.568 -46.035 1.00 84.38 104 ARG A N 1
ATOM 787 C CA . ARG A 1 104 ? 6.897 3.606 -46.848 1.00 84.38 104 ARG A CA 1
ATOM 788 C C . ARG A 1 104 ? 6.609 4.993 -47.424 1.00 84.38 104 ARG A C 1
ATOM 790 O O . ARG A 1 104 ? 6.061 5.100 -48.516 1.00 84.38 104 ARG A O 1
ATOM 797 N N . ALA A 1 105 ? 6.938 6.062 -46.698 1.00 80.12 105 ALA A N 1
ATOM 798 C CA . ALA A 1 105 ? 6.783 7.427 -47.198 1.00 80.12 105 ALA A CA 1
ATOM 799 C C . ALA A 1 105 ? 7.756 7.732 -48.351 1.00 80.12 105 ALA A C 1
ATOM 801 O O . ALA A 1 105 ? 7.347 8.346 -49.332 1.00 80.12 105 ALA A O 1
ATOM 802 N N . MET A 1 106 ? 9.006 7.260 -48.261 1.00 79.50 106 MET A N 1
ATOM 803 C CA . MET A 1 106 ? 9.996 7.380 -49.339 1.00 79.50 106 MET A CA 1
ATOM 804 C C . MET A 1 106 ? 9.606 6.561 -50.577 1.00 79.50 106 MET A C 1
ATOM 806 O O . MET A 1 106 ? 9.690 7.062 -51.694 1.00 79.50 106 MET A O 1
ATOM 810 N N . GLU A 1 107 ? 9.098 5.341 -50.385 1.00 81.31 107 GLU A N 1
ATOM 811 C CA . GLU A 1 107 ? 8.571 4.515 -51.480 1.00 81.31 107 GLU A CA 1
ATOM 812 C C . GLU A 1 107 ? 7.410 5.212 -52.207 1.00 81.31 107 GLU A C 1
ATOM 814 O O . GLU A 1 107 ? 7.379 5.245 -53.436 1.00 81.31 107 GLU A O 1
ATOM 819 N N . ARG A 1 108 ? 6.483 5.839 -51.465 1.00 83.06 108 ARG A N 1
ATOM 820 C CA . ARG A 1 108 ? 5.363 6.605 -52.045 1.00 83.06 108 ARG A CA 1
ATOM 821 C C . ARG A 1 108 ? 5.803 7.864 -52.789 1.00 83.06 108 ARG A C 1
ATOM 823 O O . ARG A 1 108 ? 5.114 8.266 -53.721 1.00 83.06 108 ARG A O 1
ATOM 830 N N . SER A 1 109 ? 6.909 8.494 -52.393 1.00 82.62 109 SER A N 1
ATOM 831 C CA . SER A 1 109 ? 7.450 9.679 -53.072 1.00 82.62 109 SER A CA 1
ATOM 832 C C . SER A 1 109 ? 8.352 9.341 -54.265 1.00 82.62 109 SER A C 1
ATOM 834 O O . SER A 1 109 ? 8.930 10.244 -54.867 1.00 82.62 109 SER A O 1
ATOM 836 N N . GLY A 1 110 ? 8.475 8.057 -54.623 1.00 80.81 110 GLY A N 1
ATOM 837 C CA . GLY A 1 110 ? 9.303 7.596 -55.739 1.00 80.81 110 GLY A CA 1
ATOM 838 C C . GLY A 1 110 ? 10.805 7.591 -55.438 1.00 80.81 110 GLY A C 1
ATOM 839 O O . GLY A 1 110 ? 11.612 7.386 -56.344 1.00 80.81 110 GLY A O 1
ATOM 840 N N . VAL A 1 111 ? 11.204 7.805 -54.180 1.00 77.88 111 VAL A N 1
ATOM 841 C CA . VAL A 1 111 ? 12.605 7.747 -53.750 1.00 77.88 111 VAL A CA 1
ATOM 842 C C . VAL A 1 111 ? 12.950 6.305 -53.399 1.00 77.88 111 VAL A C 1
ATOM 844 O O . VAL A 1 111 ? 12.376 5.740 -52.474 1.00 77.88 111 VAL A O 1
ATOM 847 N N . ASN A 1 112 ? 13.924 5.713 -54.099 1.00 76.06 112 ASN A N 1
ATOM 848 C CA . ASN A 1 112 ? 14.399 4.367 -53.780 1.00 76.06 112 ASN A CA 1
ATOM 849 C C . ASN A 1 112 ? 15.108 4.358 -52.403 1.00 76.06 112 ASN A C 1
ATOM 851 O O . ASN A 1 112 ? 16.210 4.920 -52.290 1.00 76.06 112 ASN A O 1
ATOM 855 N N . PRO A 1 113 ? 14.537 3.697 -51.374 1.00 66.44 113 PRO A N 1
ATOM 856 C CA . PRO A 1 113 ? 15.127 3.635 -50.035 1.00 66.44 113 PRO A CA 1
ATOM 857 C C . PRO A 1 113 ? 16.459 2.875 -50.007 1.00 66.44 113 PRO A C 1
ATOM 859 O O . PRO A 1 113 ? 17.291 3.128 -49.141 1.00 66.44 113 PRO A O 1
ATOM 862 N N . ALA A 1 114 ? 16.680 1.972 -50.970 1.00 71.38 114 ALA A N 1
ATOM 863 C CA . ALA A 1 114 ? 17.912 1.202 -51.121 1.00 71.38 114 ALA A CA 1
ATOM 864 C C . ALA A 1 114 ? 19.017 1.971 -51.869 1.00 71.38 114 ALA A C 1
ATOM 866 O O . ALA A 1 114 ? 20.106 1.438 -52.086 1.00 71.38 114 ALA A O 1
ATOM 867 N N . SER A 1 115 ? 18.770 3.221 -52.282 1.00 75.12 115 SER A N 1
ATOM 868 C CA . SER A 1 115 ? 19.808 4.033 -52.916 1.00 75.12 115 SER A CA 1
ATOM 869 C C . SER A 1 115 ? 20.925 4.365 -51.920 1.00 75.12 115 SER A C 1
ATOM 871 O O . SER A 1 115 ? 20.676 4.766 -50.781 1.00 75.12 115 SER A O 1
ATOM 873 N N . GLY A 1 116 ? 22.184 4.252 -52.359 1.00 69.12 116 GLY A N 1
ATOM 874 C CA . GLY A 1 116 ? 23.353 4.529 -51.515 1.00 69.12 116 GLY A CA 1
ATOM 875 C C . GLY A 1 116 ? 23.357 5.939 -50.911 1.00 69.12 116 GLY A C 1
ATOM 876 O O . GLY A 1 116 ? 23.863 6.124 -49.812 1.00 69.12 116 GLY A O 1
ATOM 877 N N . LYS A 1 117 ? 22.719 6.920 -51.567 1.00 68.25 117 LYS A N 1
ATOM 878 C CA . LYS A 1 117 ? 22.547 8.292 -51.056 1.00 68.25 117 LYS A CA 1
ATOM 879 C C . LYS A 1 117 ? 21.543 8.372 -49.897 1.00 68.25 117 LYS A C 1
ATOM 881 O O . LYS A 1 117 ? 21.800 9.089 -48.934 1.00 68.25 117 LYS A O 1
ATOM 886 N N . ALA A 1 118 ? 20.434 7.629 -49.960 1.00 66.62 118 ALA A N 1
ATOM 887 C CA . ALA A 1 118 ? 19.470 7.538 -48.861 1.00 66.62 118 ALA A CA 1
ATOM 888 C C . ALA A 1 118 ? 20.065 6.776 -47.665 1.00 66.62 118 ALA A C 1
ATOM 890 O O . ALA A 1 118 ? 19.946 7.227 -46.527 1.00 66.62 118 ALA A O 1
ATOM 891 N N . MET A 1 119 ? 20.793 5.684 -47.924 1.00 69.00 119 MET A N 1
ATOM 892 C CA . MET A 1 119 ? 21.494 4.935 -46.877 1.00 69.00 119 MET A CA 1
ATOM 893 C C . MET A 1 119 ? 22.653 5.723 -46.257 1.00 69.00 119 MET A C 1
ATOM 895 O O . MET A 1 119 ? 22.837 5.659 -45.045 1.00 69.00 119 MET A O 1
ATOM 899 N N . ALA A 1 120 ? 23.394 6.512 -47.042 1.00 67.44 120 ALA A N 1
ATOM 900 C CA . ALA A 1 120 ? 24.445 7.388 -46.526 1.00 67.44 120 ALA A CA 1
ATOM 901 C C . ALA A 1 120 ? 23.870 8.487 -45.627 1.00 67.44 120 ALA A C 1
ATOM 903 O O . ALA A 1 120 ? 24.392 8.689 -44.541 1.00 67.44 120 ALA A O 1
ATOM 904 N N . LEU A 1 121 ? 22.757 9.126 -46.009 1.00 65.19 121 LEU A N 1
ATOM 905 C CA . LEU A 1 121 ? 22.076 10.119 -45.166 1.00 65.19 121 LEU A CA 1
ATOM 906 C C . LEU A 1 121 ? 21.514 9.497 -43.872 1.00 65.19 121 LEU A C 1
ATOM 908 O O . LEU A 1 121 ? 21.481 10.136 -42.822 1.00 65.19 121 LEU A O 1
ATOM 912 N N . GLN A 1 122 ? 21.088 8.234 -43.937 1.00 63.81 122 GLN A N 1
ATOM 913 C CA . GLN A 1 122 ? 20.578 7.488 -42.788 1.00 63.81 122 GLN A CA 1
ATOM 914 C C . GLN A 1 122 ? 21.693 6.921 -41.890 1.00 63.81 122 GLN A C 1
ATOM 916 O O . GLN A 1 122 ? 21.464 6.716 -40.699 1.00 63.81 122 GLN A O 1
ATOM 921 N N . GLY A 1 123 ? 22.885 6.676 -42.437 1.00 59.44 123 GLY A N 1
ATOM 922 C CA . GLY A 1 123 ? 24.072 6.217 -41.711 1.00 59.44 123 GLY A CA 1
ATOM 923 C C . GLY A 1 123 ? 24.980 7.343 -41.202 1.00 59.44 123 GLY A C 1
ATOM 924 O O . GLY A 1 123 ? 25.694 7.129 -40.230 1.00 59.44 123 GLY A O 1
ATOM 925 N N . SER A 1 124 ? 24.949 8.529 -41.824 1.00 53.72 124 SER A N 1
ATOM 926 C CA . SER A 1 124 ? 25.776 9.690 -41.453 1.00 53.72 124 SER A CA 1
ATOM 927 C C . SER A 1 124 ? 25.179 10.529 -40.329 1.00 53.72 124 SER A C 1
ATOM 929 O O . SER A 1 124 ? 25.891 11.307 -39.703 1.00 53.72 124 SER A O 1
ATOM 931 N N . MET A 1 125 ? 23.874 10.414 -40.080 1.00 50.75 125 MET A N 1
ATOM 932 C CA . MET A 1 125 ? 23.289 10.930 -38.850 1.00 50.75 125 MET A CA 1
ATOM 933 C C . MET A 1 125 ? 23.624 9.960 -37.720 1.00 50.75 125 MET A C 1
ATOM 935 O O . MET A 1 125 ? 23.519 8.750 -37.906 1.00 50.75 125 MET A O 1
ATOM 939 N N . ASP A 1 126 ? 23.960 10.491 -36.547 1.00 56.06 126 ASP A N 1
ATOM 940 C CA . ASP A 1 126 ? 24.231 9.822 -35.266 1.00 56.06 126 ASP A CA 1
ATOM 941 C C . ASP A 1 126 ? 23.084 8.929 -34.736 1.00 56.06 126 ASP A C 1
ATOM 943 O O . ASP A 1 126 ? 22.850 8.827 -33.535 1.00 56.06 126 ASP A O 1
ATOM 947 N N . ILE A 1 127 ? 22.321 8.257 -35.598 1.00 65.12 127 ILE A N 1
ATOM 948 C CA . ILE A 1 127 ? 21.158 7.442 -35.267 1.00 65.12 127 ILE A CA 1
ATOM 949 C C . ILE A 1 127 ? 21.551 6.330 -34.290 1.00 65.12 127 ILE A C 1
ATOM 951 O O . ILE A 1 127 ? 20.779 6.035 -33.387 1.00 65.12 127 ILE A O 1
ATOM 955 N N . GLY A 1 128 ? 22.738 5.727 -34.412 1.00 64.75 128 GLY A N 1
ATOM 956 C CA . GLY A 1 128 ? 23.216 4.724 -33.452 1.00 64.75 128 GLY A CA 1
ATOM 957 C C . GLY A 1 128 ? 23.354 5.286 -32.032 1.00 64.75 128 GLY A C 1
ATOM 958 O O . GLY A 1 128 ? 22.757 4.757 -31.092 1.00 64.75 128 GLY A O 1
ATOM 959 N N . ALA A 1 129 ? 24.069 6.404 -31.891 1.00 70.38 129 ALA A N 1
ATOM 960 C CA . ALA A 1 129 ? 24.278 7.076 -30.611 1.00 70.38 129 ALA A CA 1
ATOM 961 C C . ALA A 1 129 ? 22.978 7.685 -30.054 1.00 70.38 129 ALA A C 1
ATOM 963 O O . ALA A 1 129 ? 22.688 7.547 -28.867 1.00 70.38 129 ALA A O 1
ATOM 964 N N . ALA A 1 130 ? 22.144 8.287 -30.906 1.00 70.75 130 ALA A N 1
ATOM 965 C CA . ALA A 1 130 ? 20.849 8.851 -30.532 1.00 70.75 130 ALA A CA 1
ATOM 966 C C . ALA A 1 130 ? 19.869 7.772 -30.046 1.00 70.75 130 ALA A C 1
ATOM 968 O O . ALA A 1 130 ? 19.181 7.973 -29.047 1.00 70.75 130 ALA A O 1
ATOM 969 N N . LYS A 1 131 ? 19.843 6.599 -30.691 1.00 72.56 131 LYS A N 1
ATOM 970 C CA . LYS A 1 131 ? 19.062 5.440 -30.234 1.00 72.56 131 LYS A CA 1
ATOM 971 C C . LYS A 1 131 ? 19.545 4.923 -28.888 1.00 72.56 131 LYS A C 1
ATOM 973 O O . LYS A 1 131 ? 18.724 4.689 -28.007 1.00 72.56 131 LYS A O 1
ATOM 978 N N . ALA A 1 132 ? 20.856 4.748 -28.727 1.00 74.50 132 ALA A N 1
ATOM 979 C CA . ALA A 1 132 ? 21.435 4.301 -27.465 1.00 74.50 132 ALA A CA 1
ATOM 980 C C . ALA A 1 132 ? 21.110 5.288 -26.332 1.00 74.50 132 ALA A C 1
ATOM 982 O O . ALA A 1 132 ? 20.666 4.875 -25.264 1.00 74.50 132 ALA A O 1
ATOM 983 N N . LYS A 1 133 ? 21.221 6.597 -26.597 1.00 78.25 133 LYS A N 1
ATOM 984 C CA . LYS A 1 133 ? 20.849 7.662 -25.657 1.00 78.25 133 LYS A CA 1
ATOM 985 C C . LYS A 1 133 ? 19.355 7.656 -25.324 1.00 78.25 133 LYS A C 1
ATOM 987 O O . LYS A 1 133 ? 19.006 7.830 -24.162 1.00 78.25 133 LYS A O 1
ATOM 992 N N . ALA A 1 134 ? 18.480 7.434 -26.307 1.00 76.69 134 ALA A N 1
ATOM 993 C CA . ALA A 1 134 ? 17.036 7.348 -26.091 1.00 76.69 134 ALA A CA 1
ATOM 994 C C . ALA A 1 134 ? 16.657 6.137 -25.222 1.00 76.69 134 ALA A C 1
ATOM 996 O O . ALA A 1 134 ? 15.913 6.296 -24.257 1.00 76.69 134 ALA A O 1
ATOM 997 N N . LYS A 1 135 ? 17.223 4.954 -25.506 1.00 77.62 135 LYS A N 1
ATOM 998 C CA . LYS A 1 135 ? 17.022 3.748 -24.686 1.00 77.62 135 LYS A CA 1
ATOM 999 C C . LYS A 1 135 ? 17.539 3.952 -23.260 1.00 77.62 135 LYS A C 1
ATOM 1001 O O . LYS A 1 135 ? 16.801 3.724 -22.312 1.00 77.62 135 LYS A O 1
ATOM 1006 N N . ALA A 1 136 ? 18.764 4.458 -23.102 1.00 80.94 136 ALA A N 1
ATOM 1007 C CA . ALA A 1 136 ? 19.349 4.728 -21.787 1.00 80.94 136 ALA A CA 1
ATOM 1008 C C . ALA A 1 136 ? 18.556 5.785 -20.996 1.00 80.94 136 ALA A C 1
ATOM 1010 O O . ALA A 1 136 ? 18.376 5.654 -19.787 1.00 80.94 136 ALA A O 1
ATOM 1011 N N . GLY A 1 137 ? 18.049 6.822 -21.670 1.00 80.56 137 GLY A N 1
ATOM 1012 C CA . GLY A 1 137 ? 17.179 7.829 -21.065 1.00 80.56 137 GLY A CA 1
ATOM 1013 C C . GLY A 1 137 ? 15.865 7.235 -20.555 1.00 80.56 137 GLY A C 1
ATOM 1014 O O . GLY A 1 137 ? 15.491 7.495 -19.413 1.00 80.56 137 GLY A O 1
ATOM 1015 N N . ALA A 1 138 ? 15.206 6.402 -21.364 1.00 79.06 138 ALA A N 1
ATOM 1016 C CA . ALA A 1 138 ? 13.969 5.722 -20.984 1.00 79.06 138 ALA A CA 1
ATOM 1017 C C . ALA A 1 138 ? 14.183 4.705 -19.854 1.00 79.06 138 ALA A C 1
ATOM 1019 O O . ALA A 1 138 ? 13.436 4.719 -18.881 1.00 79.06 138 ALA A O 1
ATOM 1020 N N . ALA A 1 139 ? 15.248 3.903 -19.925 1.00 82.19 139 ALA A N 1
ATOM 1021 C CA . ALA A 1 139 ? 15.647 2.985 -18.862 1.00 82.19 139 ALA A CA 1
ATOM 1022 C C . ALA A 1 139 ? 15.852 3.714 -17.525 1.00 82.19 139 ALA A C 1
ATOM 1024 O O . ALA A 1 139 ? 15.286 3.331 -16.505 1.00 82.19 139 ALA A O 1
ATOM 1025 N N . ASN A 1 140 ? 16.614 4.812 -17.530 1.00 87.25 140 ASN A N 1
ATOM 1026 C CA . ASN A 1 140 ? 16.857 5.607 -16.328 1.00 87.25 140 ASN A CA 1
ATOM 1027 C C . ASN A 1 140 ? 15.579 6.259 -15.784 1.00 87.25 140 ASN A C 1
ATOM 1029 O O . ASN A 1 140 ? 15.403 6.337 -14.569 1.00 87.25 140 ASN A O 1
ATOM 1033 N N . ALA A 1 141 ? 14.691 6.734 -16.661 1.00 84.88 141 ALA A N 1
ATOM 1034 C CA . ALA A 1 141 ? 13.402 7.285 -16.255 1.00 84.88 141 ALA A CA 1
ATOM 1035 C C . ALA A 1 141 ? 12.505 6.213 -15.615 1.00 84.88 141 ALA A C 1
ATOM 1037 O O . ALA A 1 141 ? 11.918 6.469 -14.567 1.00 84.88 141 ALA A O 1
ATOM 1038 N N . ALA A 1 142 ? 12.466 5.009 -16.189 1.00 88.25 142 ALA A N 1
ATOM 1039 C CA . ALA A 1 142 ? 11.726 3.868 -15.660 1.00 88.25 142 ALA A CA 1
ATOM 1040 C C . ALA A 1 142 ? 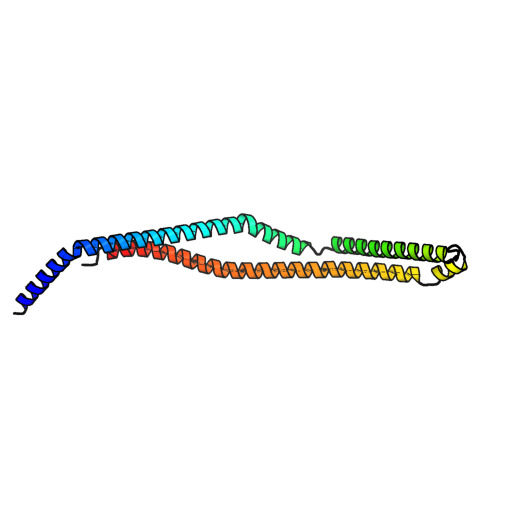12.228 3.442 -14.272 1.00 88.25 142 ALA A C 1
ATOM 1042 O O . ALA A 1 142 ? 11.432 3.298 -13.347 1.00 88.25 142 ALA A O 1
ATOM 1043 N N . MET A 1 143 ? 13.549 3.343 -14.078 1.00 90.69 143 MET A N 1
ATOM 1044 C CA . MET A 1 143 ? 14.121 3.043 -12.756 1.00 90.69 143 MET A CA 1
ATOM 1045 C C . MET A 1 143 ? 13.726 4.094 -11.712 1.00 90.69 143 MET A C 1
ATOM 1047 O O . MET A 1 143 ? 13.276 3.742 -10.623 1.00 90.69 143 MET A O 1
ATOM 1051 N N . LYS A 1 144 ? 13.820 5.384 -12.061 1.00 92.31 144 LYS A N 1
ATOM 1052 C CA . LYS A 1 144 ? 13.393 6.479 -11.176 1.00 92.31 144 LYS A CA 1
ATOM 1053 C C . LYS A 1 144 ? 11.893 6.447 -10.886 1.00 92.31 144 LYS A C 1
ATOM 1055 O O . LYS A 1 144 ? 11.492 6.783 -9.777 1.00 92.31 144 LYS A O 1
ATOM 1060 N N . ALA A 1 145 ? 11.063 6.049 -11.848 1.00 89.75 145 ALA A N 1
ATOM 1061 C CA . ALA A 1 145 ? 9.625 5.905 -11.638 1.00 89.75 145 ALA A CA 1
ATOM 1062 C C . ALA A 1 145 ? 9.315 4.789 -10.624 1.00 89.75 145 ALA A C 1
ATOM 1064 O O . ALA A 1 145 ? 8.507 5.000 -9.721 1.00 89.75 145 ALA A O 1
ATOM 1065 N N . VAL A 1 146 ? 10.009 3.646 -10.709 1.00 91.88 146 VAL A N 1
ATOM 1066 C CA . VAL A 1 146 ? 9.893 2.554 -9.725 1.00 91.88 146 VAL A CA 1
ATOM 1067 C C . VAL A 1 146 ? 10.314 3.024 -8.329 1.00 91.88 146 VAL A C 1
ATOM 1069 O O . VAL A 1 146 ? 9.583 2.788 -7.367 1.00 91.88 146 VAL A O 1
ATOM 1072 N N . GLU A 1 147 ? 11.431 3.749 -8.219 1.00 93.00 147 GLU A N 1
ATOM 1073 C CA . GLU A 1 147 ? 11.906 4.337 -6.956 1.00 93.00 147 GLU A CA 1
ATOM 1074 C C . GLU A 1 147 ? 10.880 5.300 -6.346 1.00 93.00 147 GLU A C 1
ATOM 1076 O O . GLU A 1 147 ? 10.526 5.189 -5.170 1.00 93.00 147 GLU A O 1
ATOM 1081 N N . GLN A 1 148 ? 10.370 6.235 -7.152 1.00 92.81 148 GLN A N 1
ATOM 1082 C CA . GLN A 1 148 ? 9.382 7.224 -6.722 1.00 92.81 148 GLN A CA 1
ATOM 1083 C C . GLN A 1 148 ? 8.078 6.560 -6.285 1.00 92.81 148 GLN A C 1
ATOM 1085 O O . GLN A 1 148 ? 7.530 6.906 -5.238 1.00 92.81 148 GLN A O 1
ATOM 1090 N N . GLN A 1 149 ? 7.600 5.569 -7.037 1.00 91.12 149 GLN A N 1
ATOM 1091 C CA . GLN A 1 149 ? 6.397 4.827 -6.682 1.00 91.12 149 GLN A CA 1
ATOM 1092 C C . GLN A 1 149 ? 6.604 3.982 -5.420 1.00 91.12 149 GLN A C 1
ATOM 1094 O O . GLN A 1 149 ? 5.712 3.913 -4.576 1.00 91.12 149 GLN A O 1
ATOM 1099 N N . GLY A 1 150 ? 7.777 3.371 -5.251 1.00 91.56 150 GLY A N 1
ATOM 1100 C CA . GLY A 1 150 ? 8.133 2.653 -4.030 1.00 91.56 150 GLY A CA 1
ATOM 1101 C C . GLY A 1 150 ? 8.219 3.570 -2.812 1.00 91.56 150 GLY A C 1
ATOM 1102 O O . GLY A 1 150 ? 7.784 3.201 -1.721 1.00 91.56 150 GLY A O 1
ATOM 1103 N N . TYR A 1 151 ? 8.742 4.784 -2.977 1.00 92.06 151 TYR A N 1
ATOM 1104 C CA . TYR A 1 151 ? 8.731 5.798 -1.925 1.00 92.06 151 TYR A CA 1
ATOM 1105 C C . TYR A 1 151 ? 7.304 6.245 -1.578 1.00 92.06 151 TYR A C 1
ATOM 1107 O O . TYR A 1 151 ? 6.946 6.249 -0.401 1.00 92.06 151 TYR A O 1
ATOM 1115 N N . ALA A 1 152 ? 6.469 6.536 -2.581 1.00 91.31 152 ALA A N 1
ATOM 1116 C CA . ALA A 1 152 ? 5.068 6.913 -2.383 1.00 91.31 152 ALA A CA 1
ATOM 1117 C C . ALA A 1 152 ? 4.283 5.821 -1.637 1.00 91.31 152 ALA A C 1
ATOM 1119 O O . ALA A 1 152 ? 3.678 6.096 -0.606 1.00 91.31 152 ALA A O 1
ATOM 1120 N N . ARG A 1 153 ? 4.402 4.555 -2.064 1.00 92.19 153 ARG A N 1
ATOM 1121 C CA . ARG A 1 153 ? 3.771 3.409 -1.383 1.00 92.19 153 ARG A CA 1
ATOM 1122 C C . ARG A 1 153 ? 4.206 3.284 0.079 1.00 92.19 153 ARG A C 1
ATOM 1124 O O . ARG A 1 153 ? 3.383 2.994 0.943 1.00 92.19 153 ARG A O 1
ATOM 1131 N N . ARG A 1 154 ? 5.490 3.511 0.379 1.00 91.31 154 ARG A N 1
ATOM 1132 C CA . ARG A 1 154 ? 5.996 3.510 1.764 1.00 91.31 154 ARG A CA 1
ATOM 1133 C C . ARG A 1 154 ? 5.469 4.692 2.578 1.00 91.31 154 ARG A C 1
ATOM 1135 O O . ARG A 1 154 ? 5.183 4.521 3.760 1.00 91.31 154 ARG A O 1
ATOM 1142 N N . MET A 1 155 ? 5.321 5.866 1.968 1.00 90.81 155 MET A N 1
ATOM 1143 C CA . MET A 1 155 ? 4.716 7.034 2.611 1.00 90.81 155 MET A CA 1
ATOM 1144 C C . MET A 1 155 ? 3.235 6.791 2.933 1.00 90.81 155 MET A C 1
ATOM 1146 O O . MET A 1 155 ? 2.801 7.083 4.048 1.00 90.81 155 MET A O 1
ATOM 1150 N N . ASP A 1 156 ? 2.486 6.185 2.012 1.00 85.81 156 ASP A N 1
ATOM 1151 C CA . ASP A 1 156 ? 1.089 5.797 2.227 1.00 85.81 156 ASP A CA 1
ATOM 1152 C C . ASP A 1 156 ? 0.962 4.759 3.349 1.00 85.81 156 ASP A C 1
ATOM 1154 O O . ASP A 1 156 ? 0.147 4.926 4.257 1.00 85.81 156 ASP A O 1
ATOM 1158 N N . ALA A 1 157 ? 1.832 3.745 3.364 1.00 89.00 157 ALA A N 1
ATOM 1159 C CA . ALA A 1 157 ? 1.908 2.759 4.442 1.00 89.00 157 ALA A CA 1
ATOM 1160 C C . ALA A 1 157 ? 2.240 3.397 5.807 1.00 89.00 157 ALA A C 1
ATOM 1162 O O . ALA A 1 157 ? 1.658 3.030 6.829 1.00 89.00 157 ALA A O 1
ATOM 1163 N N . ALA A 1 158 ? 3.137 4.388 5.843 1.00 85.75 158 ALA A N 1
ATOM 1164 C CA . ALA A 1 158 ? 3.455 5.127 7.065 1.00 85.75 158 ALA A CA 1
ATOM 1165 C C . ALA A 1 158 ? 2.273 5.986 7.551 1.00 85.75 158 ALA A C 1
ATOM 1167 O O . ALA A 1 158 ? 2.014 6.064 8.754 1.00 85.75 158 ALA A O 1
ATOM 1168 N N . ASN A 1 159 ? 1.530 6.608 6.630 1.00 84.50 159 ASN A N 1
ATOM 1169 C CA . ASN A 1 159 ? 0.322 7.366 6.955 1.00 84.50 159 ASN A CA 1
ATOM 1170 C C . ASN A 1 159 ? -0.800 6.453 7.466 1.00 84.50 159 ASN A C 1
ATOM 1172 O O . ASN A 1 159 ? -1.448 6.796 8.455 1.00 84.50 159 ASN A O 1
ATOM 1176 N N . LEU A 1 160 ? -0.976 5.273 6.864 1.00 86.19 160 LEU A N 1
ATOM 1177 C CA . LEU A 1 160 ? -1.873 4.233 7.368 1.00 86.19 160 LEU A CA 1
ATOM 1178 C C . LEU A 1 160 ? -1.496 3.845 8.803 1.00 86.19 160 LEU A C 1
ATOM 1180 O O . LEU A 1 160 ? -2.346 3.891 9.687 1.00 86.19 160 LEU A O 1
ATOM 1184 N N . GLY A 1 161 ? -0.215 3.569 9.068 1.00 82.31 161 GLY A N 1
ATOM 1185 C CA . GLY A 1 161 ? 0.272 3.264 10.417 1.00 82.31 161 GLY A CA 1
ATOM 1186 C C . GLY A 1 161 ? -0.006 4.380 11.432 1.00 82.31 161 GLY A C 1
ATOM 1187 O O . GLY A 1 161 ? -0.419 4.100 12.556 1.00 82.31 161 GLY A O 1
ATOM 1188 N N . ARG A 1 162 ? 0.149 5.653 11.037 1.00 80.62 162 ARG A N 1
ATOM 1189 C CA . ARG A 1 162 ? -0.178 6.807 11.894 1.00 80.62 162 ARG A CA 1
ATOM 1190 C C . ARG A 1 162 ? -1.678 6.901 12.190 1.00 80.62 162 ARG A C 1
ATOM 1192 O O . ARG A 1 162 ? -2.039 7.179 13.329 1.00 80.62 162 ARG A O 1
ATOM 1199 N N . ASN A 1 163 ? -2.528 6.650 11.194 1.00 76.69 163 ASN A N 1
ATOM 1200 C CA . ASN A 1 163 ? -3.983 6.640 11.361 1.00 76.69 163 ASN A CA 1
ATOM 1201 C C . ASN A 1 163 ? -4.459 5.466 12.222 1.00 76.69 163 ASN A C 1
ATOM 1203 O O . ASN A 1 163 ? -5.346 5.637 13.050 1.00 76.69 163 ASN A O 1
ATOM 1207 N N . ILE A 1 164 ? -3.846 4.287 12.085 1.00 79.06 164 ILE A N 1
ATOM 1208 C CA . ILE A 1 164 ? -4.123 3.156 12.975 1.00 79.06 164 ILE A CA 1
ATOM 1209 C C . ILE A 1 164 ? -3.698 3.518 14.398 1.00 79.06 164 ILE A C 1
ATOM 1211 O O . ILE A 1 164 ? -4.482 3.344 15.319 1.00 79.06 164 ILE A O 1
ATOM 1215 N N . ALA A 1 165 ? -2.500 4.069 14.604 1.00 71.50 165 ALA A N 1
ATOM 1216 C CA . ALA A 1 165 ? -2.039 4.454 15.937 1.00 71.50 165 ALA A CA 1
ATOM 1217 C C . ALA A 1 165 ? -2.949 5.507 16.600 1.00 71.50 165 ALA A C 1
ATOM 1219 O O . ALA A 1 165 ? -3.259 5.383 17.786 1.00 71.50 165 ALA A O 1
ATOM 1220 N N . SER A 1 166 ? -3.423 6.509 15.849 1.00 70.69 166 SER A N 1
ATOM 1221 C CA . SER A 1 166 ? -4.372 7.502 16.370 1.00 70.69 166 SER A CA 1
ATOM 1222 C C . SER A 1 166 ? -5.742 6.886 16.666 1.00 70.69 166 SER A C 1
ATOM 1224 O O . SER A 1 166 ? -6.270 7.089 17.760 1.00 70.69 166 SER A O 1
ATOM 1226 N N . ALA A 1 167 ? -6.279 6.068 15.756 1.00 65.44 167 ALA A N 1
ATOM 1227 C CA . ALA A 1 167 ? -7.545 5.365 15.948 1.00 65.44 167 ALA A CA 1
ATOM 1228 C C . ALA A 1 167 ? -7.486 4.373 17.118 1.00 65.44 167 ALA A C 1
ATOM 1230 O O . ALA A 1 167 ? -8.439 4.279 17.882 1.00 65.44 167 ALA A O 1
ATOM 1231 N N . GLN A 1 168 ? -6.364 3.679 17.320 1.00 63.31 168 GLN A N 1
ATOM 1232 C CA . GLN A 1 168 ? -6.139 2.809 18.477 1.00 63.31 168 GLN A CA 1
ATOM 1233 C C . GLN A 1 168 ? -6.060 3.617 19.778 1.00 63.31 168 GLN A C 1
ATOM 1235 O O . GLN A 1 168 ? -6.5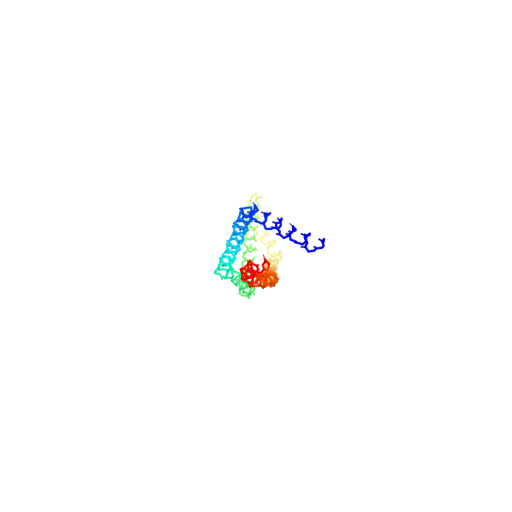94 3.170 20.785 1.00 63.31 168 GLN A O 1
ATOM 1240 N N . GLY A 1 169 ? -5.481 4.822 19.774 1.00 59.09 169 GLY A N 1
ATOM 1241 C CA . GLY A 1 169 ? -5.511 5.722 20.935 1.00 59.09 169 GLY A CA 1
ATOM 1242 C C . GLY A 1 169 ? -6.930 6.175 21.306 1.00 59.09 169 GLY A C 1
ATOM 1243 O O . GLY A 1 169 ? -7.303 6.175 22.483 1.00 59.09 169 GLY A O 1
ATOM 1244 N N . THR A 1 170 ? -7.761 6.489 20.309 1.00 63.78 170 THR A N 1
ATOM 1245 C CA . THR A 1 170 ? -9.183 6.803 20.517 1.00 63.78 170 THR A CA 1
ATOM 1246 C C . THR A 1 170 ? -9.973 5.569 20.954 1.00 63.78 170 THR A C 1
ATOM 1248 O O . THR A 1 170 ? -10.710 5.638 21.934 1.00 63.78 170 THR A O 1
ATOM 1251 N N . ASN A 1 171 ? -9.776 4.419 20.308 1.00 56.38 171 ASN A N 1
ATOM 1252 C CA . ASN A 1 171 ? -10.457 3.171 20.648 1.00 56.38 171 ASN A CA 1
ATOM 1253 C C . ASN A 1 171 ? -10.050 2.639 22.021 1.00 56.38 171 ASN A C 1
ATOM 1255 O O . ASN A 1 171 ? -10.908 2.140 22.731 1.00 56.38 171 ASN A O 1
ATOM 1259 N N . ALA A 1 172 ? -8.791 2.777 22.440 1.00 57.91 172 ALA A N 1
ATOM 1260 C CA . ALA A 1 172 ? -8.359 2.447 23.798 1.00 57.91 172 ALA A CA 1
ATOM 1261 C C . ALA A 1 172 ? -9.026 3.364 24.834 1.00 57.91 172 ALA A C 1
ATOM 1263 O O . ALA A 1 172 ? -9.402 2.909 25.912 1.00 57.91 172 ALA A O 1
ATOM 1264 N N . SER A 1 173 ? -9.235 4.639 24.494 1.00 54.28 173 SER A N 1
ATOM 1265 C CA . SER A 1 173 ? -9.960 5.589 25.346 1.00 54.28 173 SER A CA 1
ATOM 1266 C C . SER A 1 173 ? -11.450 5.237 25.446 1.00 54.28 173 SER A C 1
ATOM 1268 O O . SER A 1 173 ? -12.000 5.217 26.545 1.00 54.28 173 SER A O 1
ATOM 1270 N N . ILE A 1 174 ? -12.078 4.867 24.324 1.00 57.78 174 ILE A N 1
ATOM 1271 C CA . ILE A 1 174 ? -13.468 4.389 24.272 1.00 57.78 174 ILE A CA 1
ATOM 1272 C C . ILE A 1 174 ? -13.607 3.043 24.992 1.00 57.78 174 ILE A C 1
ATOM 1274 O O . ILE A 1 174 ? -14.539 2.873 25.762 1.00 57.78 174 ILE A O 1
ATOM 1278 N N . ALA A 1 175 ? -12.683 2.100 24.806 1.00 52.09 175 ALA A N 1
ATOM 1279 C CA . ALA A 1 175 ? -12.675 0.807 25.489 1.00 52.09 175 ALA A CA 1
ATOM 1280 C C . ALA A 1 175 ? -12.470 0.970 27.001 1.00 52.09 175 ALA A C 1
ATOM 1282 O O . ALA A 1 175 ? -13.124 0.289 27.785 1.00 52.09 175 ALA A O 1
ATOM 1283 N N . SER A 1 176 ? -11.626 1.915 27.422 1.00 55.91 176 SER A N 1
ATOM 1284 C CA . SER A 1 176 ? -11.475 2.306 28.827 1.00 55.91 176 SER A CA 1
ATOM 1285 C C . SER A 1 176 ? -12.763 2.931 29.382 1.00 55.91 176 SER A C 1
ATOM 1287 O O . SER A 1 176 ? -13.184 2.591 30.484 1.00 55.91 176 SER A O 1
ATOM 1289 N N . GLN A 1 177 ? -13.460 3.764 28.601 1.00 54.19 177 GLN A N 1
ATOM 1290 C CA . GLN A 1 177 ? -14.769 4.323 28.966 1.00 54.19 177 GLN A CA 1
ATOM 1291 C C . GLN A 1 177 ? -15.906 3.300 28.951 1.00 54.19 177 GLN A C 1
ATOM 1293 O O . GLN A 1 177 ? -16.792 3.388 29.792 1.00 54.19 177 GLN A O 1
ATOM 1298 N N . LEU A 1 178 ? -15.882 2.313 28.059 1.00 49.22 178 LEU A N 1
ATOM 1299 C CA . LEU A 1 178 ? -16.820 1.192 28.038 1.00 49.22 178 LEU A CA 1
ATOM 1300 C C . LEU A 1 178 ? -16.559 0.245 29.210 1.00 49.22 178 LEU A C 1
ATOM 1302 O O . LEU A 1 178 ? -17.507 -0.188 29.851 1.00 49.22 178 LEU A O 1
ATOM 1306 N N . GLY A 1 179 ? -15.295 -0.022 29.549 1.00 49.00 179 GLY A N 1
ATOM 1307 C CA . GLY A 1 179 ? -14.916 -0.779 30.744 1.00 49.00 179 GLY A CA 1
ATOM 1308 C C . GLY A 1 179 ? -15.319 -0.058 32.032 1.00 49.00 179 GLY A C 1
ATOM 1309 O O . GLY A 1 179 ? -15.939 -0.655 32.910 1.00 49.00 179 GLY A O 1
ATOM 1310 N N . ALA A 1 180 ? -15.063 1.248 32.120 1.00 51.81 180 ALA A N 1
ATOM 1311 C CA . ALA A 1 180 ? -15.524 2.088 33.224 1.00 51.81 180 ALA A CA 1
ATOM 1312 C C . ALA A 1 180 ? -17.057 2.218 33.256 1.00 51.81 180 ALA A C 1
ATOM 1314 O O . ALA A 1 180 ? -17.647 2.254 34.331 1.00 51.81 180 ALA A O 1
ATOM 1315 N N . GLY A 1 181 ? -17.705 2.245 32.092 1.00 48.38 181 GLY A N 1
ATOM 1316 C CA . GLY A 1 181 ? -19.153 2.298 31.924 1.00 48.38 181 GLY A CA 1
ATOM 1317 C C . GLY A 1 181 ? -19.834 0.999 32.331 1.00 48.38 181 GLY A C 1
ATOM 1318 O O . GLY A 1 181 ? -20.843 1.071 33.011 1.00 48.38 181 GLY A O 1
ATOM 1319 N N . ALA A 1 182 ? -19.257 -0.163 32.008 1.00 47.25 182 ALA A N 1
ATOM 1320 C CA . ALA A 1 182 ? -19.732 -1.484 32.422 1.00 47.25 182 ALA A CA 1
ATOM 1321 C C . ALA A 1 182 ? -19.567 -1.710 33.934 1.00 47.25 182 ALA A C 1
ATOM 1323 O O . ALA A 1 182 ? -20.468 -2.233 34.586 1.00 47.25 182 ALA A O 1
ATOM 1324 N N . VAL A 1 183 ? -18.448 -1.268 34.519 1.00 51.28 183 VAL A N 1
ATOM 1325 C CA . VAL A 1 183 ? -18.252 -1.271 35.981 1.00 51.28 183 VAL A CA 1
ATOM 1326 C C . VAL A 1 183 ? -19.185 -0.256 36.654 1.00 51.28 183 VAL A C 1
ATOM 1328 O O . VAL A 1 183 ? -19.752 -0.533 37.709 1.00 51.28 183 VAL A O 1
ATOM 1331 N N . GLY A 1 184 ? -19.403 0.899 36.022 1.00 49.34 184 GLY A N 1
ATOM 1332 C CA . GLY A 1 184 ? -20.314 1.944 36.478 1.00 49.34 184 GLY A CA 1
ATOM 1333 C C . GLY A 1 184 ? -21.787 1.541 36.415 1.00 49.34 184 GLY A C 1
ATOM 1334 O O . GLY A 1 184 ? -22.518 1.829 37.356 1.00 49.34 184 GLY A O 1
ATOM 1335 N N . SER A 1 185 ? -22.229 0.833 35.373 1.00 47.38 185 SER A N 1
ATOM 1336 C CA . SER A 1 185 ? -23.600 0.335 35.239 1.00 47.38 185 SER A CA 1
ATOM 1337 C C . SER A 1 185 ? -23.850 -0.915 36.087 1.00 47.38 185 SER A C 1
ATOM 1339 O O . SER A 1 185 ? -24.932 -1.034 36.661 1.00 47.38 185 SER A O 1
ATOM 1341 N N . ALA A 1 186 ? -22.844 -1.772 36.298 1.00 45.50 186 ALA A N 1
ATOM 1342 C CA . ALA A 1 186 ? -22.896 -2.824 37.318 1.00 45.50 186 ALA A CA 1
ATOM 1343 C C . ALA A 1 186 ? -23.032 -2.237 38.738 1.00 45.50 186 ALA A C 1
ATOM 1345 O O . ALA A 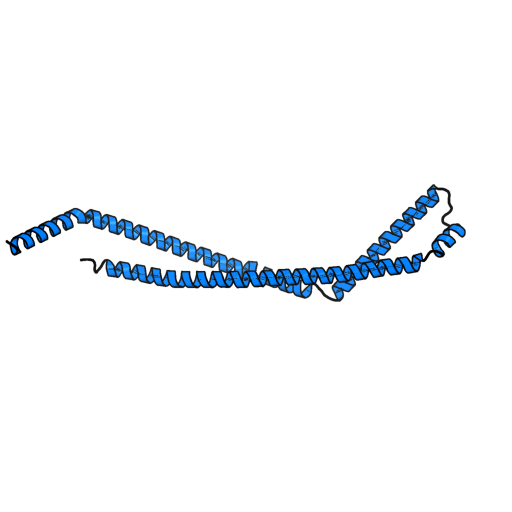1 186 ? -23.877 -2.682 39.518 1.00 45.50 186 ALA A O 1
ATOM 1346 N N . ASN A 1 187 ? -22.278 -1.176 39.053 1.00 44.22 187 ASN A N 1
ATOM 1347 C CA . ASN A 1 187 ? -22.419 -0.445 40.315 1.00 44.22 187 ASN A CA 1
ATOM 1348 C C . ASN A 1 187 ? -23.724 0.357 40.405 1.00 44.22 187 ASN A C 1
ATOM 1350 O O . ASN A 1 187 ? -24.260 0.494 41.499 1.00 44.22 187 ASN A O 1
ATOM 1354 N N . ALA A 1 188 ? -24.263 0.871 39.297 1.00 45.00 188 ALA A N 1
ATOM 1355 C CA . ALA A 1 188 ? -25.540 1.583 39.275 1.00 45.00 188 ALA A CA 1
ATOM 1356 C C . ALA A 1 188 ? -26.730 0.630 39.464 1.00 45.00 188 ALA A C 1
ATOM 1358 O O . ALA A 1 188 ? -27.665 0.975 40.179 1.00 45.00 188 ALA A O 1
ATOM 1359 N N . GLY A 1 189 ? -26.675 -0.585 38.906 1.00 46.69 189 GLY A N 1
ATOM 1360 C CA . GLY A 1 189 ? -27.659 -1.640 39.168 1.00 46.69 189 GLY A CA 1
ATOM 1361 C C . GLY A 1 189 ? -27.644 -2.099 40.631 1.00 46.69 189 GLY A C 1
ATOM 1362 O O . GLY A 1 189 ? -28.699 -2.247 41.247 1.00 46.69 189 GLY A O 1
ATOM 1363 N N . LEU A 1 190 ? -26.454 -2.228 41.230 1.00 45.94 190 LEU A N 1
ATOM 1364 C CA . LEU A 1 190 ? -26.300 -2.530 42.657 1.00 45.94 190 LEU A CA 1
ATOM 1365 C C . LEU A 1 190 ? -26.717 -1.340 43.545 1.00 45.94 190 LEU A C 1
ATOM 1367 O O . LEU A 1 190 ? -27.374 -1.516 44.569 1.00 45.94 190 LEU A O 1
ATOM 1371 N N . GLY A 1 191 ? -26.397 -0.113 43.134 1.00 43.62 191 GLY A N 1
ATOM 1372 C CA . GLY A 1 191 ? -26.755 1.133 43.811 1.00 43.62 191 GLY A CA 1
ATOM 1373 C C . GLY A 1 191 ? -28.254 1.431 43.789 1.00 43.62 191 GLY A C 1
ATOM 1374 O O . GLY A 1 191 ? -28.784 1.842 44.814 1.00 43.62 191 GLY A O 1
ATOM 1375 N N . ALA A 1 192 ? -28.949 1.153 42.682 1.00 45.44 192 ALA A N 1
ATOM 1376 C CA . ALA A 1 192 ? -30.405 1.251 42.566 1.00 45.44 192 ALA A CA 1
ATOM 1377 C C . ALA A 1 192 ? -31.125 0.189 43.417 1.00 45.44 192 ALA A C 1
ATOM 1379 O O . ALA A 1 192 ? -32.118 0.495 44.075 1.00 45.44 192 ALA A O 1
ATOM 1380 N N . ALA A 1 193 ? -30.580 -1.032 43.492 1.00 45.84 193 ALA A N 1
ATOM 1381 C CA . ALA A 1 193 ? -31.074 -2.066 44.403 1.00 45.84 193 ALA A CA 1
ATOM 1382 C C . ALA A 1 193 ? -30.867 -1.696 45.887 1.00 45.84 193 ALA A C 1
ATOM 1384 O O . ALA A 1 193 ? -31.670 -2.063 46.742 1.00 45.84 193 ALA A O 1
ATOM 1385 N N . THR A 1 194 ? -29.814 -0.931 46.199 1.00 45.78 194 THR A N 1
ATOM 1386 C CA . THR A 1 194 ? -29.487 -0.509 47.573 1.00 45.78 194 THR A CA 1
ATOM 1387 C C . THR A 1 194 ? -30.201 0.792 47.979 1.00 45.78 194 THR A C 1
ATOM 1389 O O . THR A 1 194 ? -30.542 0.964 49.149 1.00 45.78 194 THR A O 1
ATOM 1392 N N . SER A 1 195 ? -30.468 1.706 47.040 1.00 44.47 195 SER A N 1
ATOM 1393 C CA . SER A 1 195 ? -31.196 2.962 47.279 1.00 44.47 195 SER A CA 1
ATOM 1394 C C . SER A 1 195 ? -3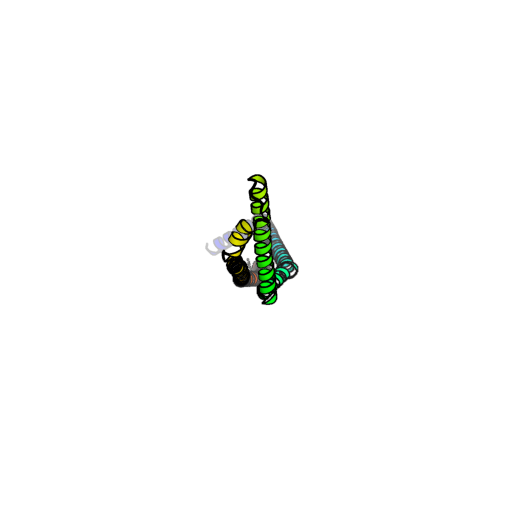2.711 2.762 47.351 1.00 44.47 195 SER A C 1
ATOM 1396 O O . SER A 1 195 ? -33.360 3.416 48.165 1.00 44.47 195 SER A O 1
ATOM 1398 N N . ALA A 1 196 ? -33.260 1.781 46.625 1.00 45.12 196 ALA A N 1
ATOM 1399 C CA . ALA A 1 196 ? -34.639 1.322 46.810 1.00 45.12 196 ALA A CA 1
ATOM 1400 C C . ALA A 1 196 ? -34.895 0.744 48.221 1.00 45.12 196 ALA A C 1
ATOM 1402 O O . ALA A 1 196 ? -36.030 0.736 48.684 1.00 45.12 196 ALA A O 1
ATOM 1403 N N . GLY A 1 197 ? -33.843 0.317 48.934 1.00 40.53 197 GLY A N 1
ATOM 1404 C CA . GLY A 1 197 ? -33.912 -0.115 50.334 1.00 40.53 197 GLY A CA 1
ATOM 1405 C C . GLY A 1 197 ? -33.677 0.989 51.377 1.00 40.53 197 GLY A C 1
ATOM 1406 O O . GLY A 1 197 ? -33.761 0.704 52.568 1.00 40.53 197 GLY A O 1
ATOM 1407 N N . ARG A 1 198 ? -33.349 2.226 50.970 1.00 38.91 198 ARG A N 1
ATOM 1408 C CA . ARG A 1 198 ? -32.977 3.330 51.887 1.00 38.91 198 ARG A CA 1
ATOM 1409 C C . ARG A 1 198 ? -33.806 4.607 51.733 1.00 38.91 198 ARG A C 1
ATOM 1411 O O . ARG A 1 198 ? -33.524 5.590 52.408 1.00 38.91 198 ARG A O 1
ATOM 1418 N N . GLY A 1 199 ? -34.803 4.609 50.856 1.00 40.84 199 GLY A N 1
ATOM 1419 C CA . GLY A 1 199 ? -35.717 5.734 50.683 1.00 40.84 199 GLY A CA 1
ATOM 1420 C C . GLY A 1 199 ? -36.981 5.618 51.530 1.00 40.84 199 GLY A C 1
ATOM 1421 O O . GLY A 1 199 ? -38.044 5.587 50.928 1.00 40.84 199 GLY A O 1
ATOM 1422 N N . PHE A 1 200 ? -36.866 5.545 52.866 1.00 36.84 200 PHE A N 1
ATOM 1423 C CA . PHE A 1 200 ? -37.923 5.871 53.844 1.00 36.84 200 PHE A CA 1
ATOM 1424 C C . PHE A 1 200 ? -37.310 6.438 55.122 1.00 36.84 200 PHE A C 1
ATOM 1426 O O . PHE A 1 200 ? -36.364 5.804 55.643 1.00 36.84 200 PHE A O 1
#

Organism: NCBI:txid1392005

Sequence (200 aa):
MQAQLSKEQLDWAKQIYGETADERAAATAIADKVSRSQLEAQNLQNKVAQAGYEDYTSTYRLLEQKLVADAQAYDTPERRAAEAAAASADVETCIAAQRGATMRAMERSGVNPASGKAMALQGSMDIGAAKAKAKAGAANAAMKAVEQQGYARRMDAANLGRNIASAQGTNASIASQLGAGAVGSANAGLGAATSAGRGF

Secondary structure (DSSP, 8-state):
-HHHHHHHHHHHHHHHHHHTHHHHHHHHHHHHHHHHHHHHHHHHHHHHHHHHHHHIIIIIHHHHHHHHHHHHSSS-HHHHHHHHHHHHHHHHHHHHHHHHHHHHHHHHTT--TTSHHHHHHHHHS-HHHHHHHHHHHHHHHHHHHHHHHHHHHHHHHHHHHHHHHHHHHHHHHHHHHHHHHHHHHHHHHHHHHHHTTT--

pLDDT: mean 74.64, std 14.18, range [36.84, 94.62]